Protein AF-A0AAN6IRK3-F1 (afdb_monomer_lite)

Foldseek 3Di:
DDDDPPDDPPPPPDQFQFQFAFEDDPQDRQRKTKGWGFDPDDPDRDPDHLFHHKHKYWDDKDFQVLDDPLFFDPGKTWIDIDRDPDPVNVVVVVVVVVVQPPVQGMKIKIKIPDRDPPPPPPPPVPPVPPPDPPSPDPPMWIWIWHWDPDVVIIIMITTTDPPPVSVVVVVVVVVPPDPDDDDDDDDDDDDDDDDDDPPDVPVVSSCVVVVVSVVSRVVVVVVVVVVVVVVVVVPVPDDDDDDDDDDDDDDDPPDDDDPVVVVVVPDDDDDDPDDDPDDPQPDFDPSQLVVLLVLLLVLLQVLCVVVVNHPPHPCNVVLSVQLSVVLCVVCVVPSRRDRDDSVVSNVSSNVSCCVSDDD

Secondary structure (DSSP, 8-state):
--------SS---S------EEEEETTEEEEEEEEEEESS--SS--SS-SSTT-EEEEEEEEEGGGS-GGGEEEEEEEEEEEE-S-HHHHHHHHHHHHHHSSSTTEEEEEEEE-----------TT-TTS-SSS----SS-EEEEEEES-SS-EEEEEEE---HHHHHHHHHHHHTTS------PPPP------------HHHHHHHHHHHHHHHHHHHHHHHHHHHHHHHHHHHSSS---------PPP--------THHHHTTSS--------------PPPPHHHHHHHHHHHHHHHHHHHHHTT--TTSTTHHHHHHHHHHHHHHHTTTTTTT-PPPHHHHHHHHHHHHHHH---

Radius of gyration: 30.56 Å; chains: 1; bounding box: 89×80×75 Å

Structure (mmCIF, N/CA/C/O backbone):
data_AF-A0AAN6IRK3-F1
#
_entry.id   AF-A0AAN6IRK3-F1
#
loop_
_atom_site.group_PDB
_atom_site.id
_atom_site.type_symbol
_atom_site.label_atom_id
_atom_site.label_alt_id
_atom_site.label_comp_id
_atom_site.label_asym_id
_atom_site.label_entity_id
_atom_site.label_seq_id
_atom_site.pdbx_PDB_ins_code
_atom_site.Cartn_x
_atom_site.Cartn_y
_atom_site.Cartn_z
_atom_site.occupancy
_atom_site.B_iso_or_equiv
_atom_site.auth_seq_id
_atom_site.auth_comp_id
_atom_site.auth_asym_id
_atom_site.auth_atom_id
_atom_site.pdbx_PDB_model_num
ATOM 1 N N . MET A 1 1 ? -6.228 36.806 24.274 1.00 30.19 1 MET A N 1
ATOM 2 C CA . MET A 1 1 ? -5.991 35.894 25.411 1.00 30.19 1 MET A CA 1
ATOM 3 C C . MET A 1 1 ? -6.604 34.547 25.068 1.00 30.19 1 MET A C 1
ATOM 5 O O . MET A 1 1 ? -7.786 34.346 25.288 1.00 30.19 1 MET A O 1
ATOM 9 N N . THR A 1 2 ? -5.819 33.664 24.461 1.00 25.03 2 THR A N 1
ATOM 10 C CA . THR A 1 2 ? -6.173 32.262 24.197 1.00 25.03 2 THR A CA 1
ATOM 11 C C . THR A 1 2 ? -4.881 31.487 24.362 1.00 25.03 2 THR A C 1
ATOM 13 O O . THR A 1 2 ? -3.912 31.726 23.643 1.00 25.03 2 THR A O 1
ATOM 16 N N . ALA A 1 3 ? -4.861 30.695 25.426 1.00 24.09 3 ALA A N 1
ATOM 17 C CA . ALA A 1 3 ? -3.690 30.069 25.995 1.00 24.09 3 ALA A CA 1
ATOM 18 C C . ALA A 1 3 ? -3.194 28.885 25.158 1.00 24.09 3 ALA A C 1
ATOM 20 O O . ALA A 1 3 ? -3.961 28.102 24.602 1.00 24.09 3 ALA A O 1
ATOM 21 N N . THR A 1 4 ? -1.871 28.820 25.123 1.00 25.97 4 THR A N 1
ATOM 22 C CA . THR A 1 4 ? -0.973 27.691 24.911 1.00 25.97 4 THR A CA 1
ATOM 23 C C . THR A 1 4 ? -1.524 26.338 25.374 1.00 25.97 4 THR A C 1
ATOM 25 O O . THR A 1 4 ? -1.864 26.151 26.537 1.00 25.97 4 THR A O 1
ATOM 28 N N . GLN A 1 5 ? -1.510 25.356 24.469 1.00 30.39 5 GLN A N 1
ATOM 29 C CA . GLN A 1 5 ? -1.629 23.932 24.787 1.00 30.39 5 GLN A CA 1
ATOM 30 C C . GLN A 1 5 ? -0.410 23.211 24.192 1.00 30.39 5 GLN A C 1
ATOM 32 O O . GLN A 1 5 ? -0.479 22.522 23.179 1.00 30.39 5 GLN A O 1
ATOM 37 N N . ALA A 1 6 ? 0.745 23.489 24.792 1.00 33.47 6 ALA A N 1
ATOM 38 C CA . ALA A 1 6 ? 2.024 22.831 24.536 1.00 33.47 6 ALA A CA 1
ATOM 39 C C . ALA A 1 6 ? 2.874 22.882 25.815 1.00 33.47 6 ALA A C 1
ATOM 41 O O . ALA A 1 6 ? 4.013 23.315 25.796 1.00 33.47 6 ALA A O 1
ATOM 42 N N . GLU A 1 7 ? 2.285 22.499 26.944 1.00 29.84 7 GLU A N 1
ATOM 43 C CA . GLU A 1 7 ? 2.983 22.316 28.218 1.00 29.84 7 GLU A CA 1
ATOM 44 C C . GLU A 1 7 ? 2.128 21.366 29.056 1.00 29.84 7 GLU A C 1
ATOM 46 O O . GLU A 1 7 ? 1.203 21.784 29.737 1.00 29.84 7 GLU A O 1
ATOM 51 N N . ASN A 1 8 ? 2.336 20.063 28.859 1.00 33.59 8 ASN A N 1
ATOM 52 C CA . ASN A 1 8 ? 2.083 19.003 29.843 1.00 33.59 8 ASN A CA 1
ATOM 53 C C . ASN A 1 8 ? 2.588 17.666 29.281 1.00 33.59 8 ASN A C 1
ATOM 55 O O . ASN A 1 8 ? 1.833 16.746 28.991 1.00 33.59 8 ASN A O 1
ATOM 59 N N . ALA A 1 9 ? 3.908 17.586 29.116 1.00 38.88 9 ALA A N 1
ATOM 60 C CA . ALA A 1 9 ? 4.654 16.326 29.071 1.00 38.88 9 ALA A CA 1
ATOM 61 C C . ALA A 1 9 ? 5.866 16.372 30.028 1.00 38.88 9 ALA A C 1
ATOM 63 O O . ALA A 1 9 ? 6.822 15.624 29.868 1.00 38.88 9 ALA A O 1
ATOM 64 N N . ALA A 1 10 ? 5.834 17.266 31.026 1.00 33.66 10 ALA A N 1
ATOM 65 C CA . ALA A 1 10 ? 6.915 17.475 31.994 1.00 33.66 10 ALA A CA 1
ATOM 66 C C . ALA A 1 10 ? 6.636 16.840 33.377 1.00 33.66 10 ALA A C 1
ATOM 68 O O . ALA A 1 10 ? 7.350 17.118 34.333 1.00 33.66 10 ALA A O 1
ATOM 69 N N . GLY A 1 11 ? 5.607 15.990 33.495 1.00 32.62 11 GLY A N 1
ATOM 70 C CA . GLY A 1 11 ? 5.148 15.430 34.777 1.00 32.62 11 GLY A CA 1
ATOM 71 C C . GLY A 1 11 ? 5.113 13.902 34.886 1.00 32.62 11 GLY A C 1
ATOM 72 O O . GLY A 1 11 ? 4.562 13.397 35.856 1.00 32.62 11 GLY A O 1
ATOM 73 N N . CYS A 1 12 ? 5.671 13.146 33.933 1.00 35.00 12 CYS A N 1
ATOM 74 C CA . CYS A 1 12 ? 5.786 11.684 34.046 1.00 35.00 12 CYS A CA 1
ATOM 75 C C . CYS A 1 12 ? 7.195 11.290 34.511 1.00 35.00 12 CYS A C 1
ATOM 77 O O . CYS A 1 12 ? 8.019 10.815 33.732 1.00 35.00 12 CYS A O 1
ATOM 79 N N . SER A 1 13 ? 7.484 11.490 35.798 1.00 42.03 13 SER A N 1
ATOM 80 C CA . SER A 1 13 ? 8.686 10.956 36.447 1.00 42.03 13 SER A CA 1
ATOM 81 C C . SER A 1 13 ? 8.467 9.496 36.865 1.00 42.03 13 SER A C 1
ATOM 83 O O . SER A 1 13 ? 8.251 9.206 38.038 1.00 42.03 13 SER A O 1
ATOM 85 N N . ALA A 1 14 ? 8.483 8.583 35.898 1.00 38.53 14 ALA A N 1
ATOM 86 C CA . ALA A 1 14 ? 8.723 7.154 36.108 1.00 38.53 14 ALA A CA 1
ATOM 87 C C . ALA A 1 14 ? 8.970 6.510 34.741 1.00 38.53 14 ALA A C 1
ATOM 89 O O . ALA A 1 14 ? 8.023 6.312 33.989 1.00 38.53 14 ALA A O 1
ATOM 90 N N . SER A 1 15 ? 10.246 6.283 34.407 1.00 42.28 15 SER A N 1
ATOM 91 C CA . SER A 1 15 ? 10.770 5.259 33.477 1.00 42.28 15 SER A CA 1
ATOM 92 C C . SER A 1 15 ? 9.752 4.618 32.518 1.00 42.28 15 SER A C 1
ATOM 94 O O . SER A 1 15 ? 9.505 3.415 32.560 1.00 42.28 15 SER A O 1
ATOM 96 N N . THR A 1 16 ? 9.138 5.433 31.662 1.00 47.00 16 THR A N 1
ATOM 97 C CA . THR A 1 16 ? 8.139 4.982 30.697 1.00 47.00 16 THR A CA 1
ATOM 98 C C . THR A 1 16 ? 8.875 4.826 29.385 1.00 47.00 16 THR A C 1
ATOM 100 O O . THR A 1 16 ? 9.289 5.812 28.774 1.00 47.00 16 THR A O 1
ATOM 103 N N . LEU A 1 17 ? 9.143 3.580 29.013 1.00 50.19 17 LEU A N 1
ATOM 104 C CA . LEU A 1 17 ? 9.992 3.271 27.878 1.00 50.19 17 LEU A CA 1
ATOM 105 C C . LEU A 1 17 ? 9.236 3.566 26.581 1.00 50.19 17 LEU A C 1
ATOM 107 O O . LEU A 1 17 ? 8.545 2.717 26.035 1.00 50.19 17 LEU A O 1
ATOM 111 N N . ALA A 1 18 ? 9.361 4.800 26.101 1.00 52.44 18 ALA A N 1
ATOM 112 C CA . ALA A 1 18 ? 8.859 5.201 24.804 1.00 52.44 18 ALA A CA 1
ATOM 113 C C . ALA A 1 18 ? 9.675 4.487 23.722 1.00 52.44 18 ALA A C 1
ATOM 115 O O . ALA A 1 18 ? 10.802 4.870 23.406 1.00 52.44 18 ALA A O 1
ATOM 116 N N . TRP A 1 19 ? 9.104 3.437 23.136 1.00 63.69 19 TRP A N 1
ATOM 117 C CA . TRP A 1 19 ? 9.510 3.051 21.791 1.00 63.69 19 TRP A CA 1
ATOM 118 C C . TRP A 1 19 ? 9.315 4.241 20.839 1.00 63.69 19 TRP A C 1
ATOM 120 O O . TRP A 1 19 ? 8.553 5.161 21.120 1.00 63.69 19 TRP A O 1
ATOM 130 N N . VAL A 1 20 ? 10.050 4.266 19.735 1.00 60.25 20 VAL A N 1
ATOM 131 C CA . VAL A 1 20 ? 9.869 5.260 18.680 1.00 60.25 20 VAL A CA 1
ATOM 132 C C . VAL A 1 20 ? 9.980 4.514 17.366 1.00 60.25 20 VAL A C 1
ATOM 134 O O . VAL A 1 20 ? 11.081 4.295 16.866 1.00 60.25 20 VAL A O 1
ATOM 137 N N . ALA A 1 21 ? 8.842 4.100 16.818 1.00 61.06 21 ALA A N 1
ATOM 138 C CA . ALA A 1 21 ? 8.777 3.693 15.419 1.00 61.06 21 ALA A CA 1
ATOM 139 C C . ALA A 1 21 ? 8.260 4.805 14.541 1.00 61.06 21 ALA A C 1
ATOM 141 O O . ALA A 1 21 ? 7.430 5.603 14.975 1.00 61.06 21 ALA A O 1
ATOM 142 N N . LYS A 1 22 ? 8.701 4.755 13.283 1.00 67.88 22 LYS A N 1
ATOM 143 C CA . LYS A 1 22 ? 8.046 5.450 12.183 1.00 67.88 22 LYS A CA 1
ATOM 144 C C . LYS A 1 22 ? 6.888 4.605 11.667 1.00 67.88 22 LYS A C 1
ATOM 146 O O . LYS A 1 22 ? 7.051 3.407 11.424 1.00 67.88 22 LYS A O 1
ATOM 151 N N . LEU A 1 23 ? 5.735 5.237 11.505 1.00 69.25 23 LEU A N 1
ATOM 152 C CA . LEU A 1 23 ? 4.570 4.639 10.867 1.00 69.25 23 LEU A CA 1
ATOM 153 C C . LEU A 1 23 ? 4.738 4.768 9.349 1.00 69.25 23 LEU A C 1
ATOM 155 O O . LEU A 1 23 ? 4.656 5.873 8.816 1.00 69.25 23 LEU A O 1
ATOM 159 N N . ASP A 1 24 ? 5.018 3.660 8.665 1.00 68.31 24 ASP A N 1
ATOM 160 C CA . ASP A 1 24 ? 5.200 3.675 7.213 1.00 68.31 24 ASP A CA 1
ATOM 161 C C . ASP A 1 24 ? 3.822 3.607 6.545 1.00 68.31 24 ASP A C 1
ATOM 163 O O . ASP A 1 24 ? 3.057 2.657 6.742 1.00 68.31 24 ASP A O 1
ATOM 167 N N . CYS A 1 25 ? 3.477 4.653 5.798 1.00 58.59 25 CYS A N 1
ATOM 168 C CA . CYS A 1 25 ? 2.330 4.646 4.905 1.00 58.59 25 CYS A CA 1
ATOM 169 C C . CYS A 1 25 ? 2.890 4.410 3.508 1.00 58.59 25 CYS A C 1
ATOM 171 O O . CYS A 1 25 ? 3.769 5.157 3.085 1.00 58.59 25 CYS A O 1
ATOM 173 N N . ALA A 1 26 ? 2.380 3.395 2.807 1.00 51.72 26 ALA A N 1
ATOM 174 C CA . ALA A 1 26 ? 2.925 2.879 1.548 1.00 51.72 26 ALA A CA 1
ATOM 175 C C . ALA A 1 26 ? 3.225 3.941 0.463 1.00 51.72 26 ALA A C 1
ATOM 177 O O . ALA A 1 26 ? 4.013 3.664 -0.437 1.00 51.72 26 ALA A O 1
ATOM 178 N N . ASP A 1 27 ? 2.663 5.152 0.577 1.00 49.41 27 ASP A N 1
ATOM 179 C CA . ASP A 1 27 ? 2.816 6.244 -0.388 1.00 49.41 27 ASP A CA 1
ATOM 180 C C . ASP A 1 27 ? 3.477 7.534 0.159 1.00 49.41 27 ASP A C 1
ATOM 182 O O . ASP A 1 27 ? 3.760 8.447 -0.619 1.00 49.41 27 ASP A O 1
ATOM 186 N N . ALA A 1 28 ? 3.764 7.647 1.465 1.00 53.91 28 ALA A N 1
ATOM 187 C CA . ALA A 1 28 ? 4.476 8.799 2.034 1.00 53.91 28 ALA A CA 1
ATOM 188 C C . ALA A 1 28 ? 5.111 8.472 3.394 1.00 53.91 28 ALA A C 1
ATOM 190 O O . ALA A 1 28 ? 4.446 7.959 4.293 1.00 53.91 28 ALA A O 1
ATOM 191 N N . ALA A 1 29 ? 6.378 8.858 3.582 1.00 52.91 29 ALA A N 1
ATOM 192 C CA . ALA A 1 29 ? 7.054 8.749 4.871 1.00 52.91 29 ALA A CA 1
ATOM 193 C C . ALA A 1 29 ? 6.370 9.668 5.899 1.00 52.91 29 ALA A C 1
ATOM 195 O O . ALA A 1 29 ? 6.628 10.872 5.961 1.00 52.91 29 ALA A O 1
ATOM 196 N N . VAL A 1 30 ? 5.466 9.105 6.698 1.00 57.81 30 VAL A N 1
ATOM 197 C CA . VAL A 1 30 ? 4.862 9.805 7.824 1.00 57.81 30 VAL A CA 1
ATOM 198 C C . VAL A 1 30 ? 5.838 9.720 8.992 1.00 57.81 30 VAL A C 1
ATOM 200 O O . VAL A 1 30 ? 6.024 8.670 9.604 1.00 57.81 30 VAL A O 1
ATOM 203 N N . ASP A 1 31 ? 6.450 10.851 9.343 1.00 57.84 31 ASP A N 1
ATOM 204 C CA . ASP A 1 31 ? 7.179 10.986 10.605 1.00 57.84 31 ASP A CA 1
ATOM 205 C C . ASP A 1 31 ? 6.158 11.086 11.751 1.00 57.84 31 ASP A C 1
ATOM 207 O O . ASP A 1 31 ? 5.818 12.166 12.244 1.00 57.84 31 ASP A O 1
ATOM 211 N N . ALA A 1 32 ? 5.586 9.942 12.113 1.00 58.44 32 ALA A N 1
ATOM 212 C CA . ALA A 1 32 ? 4.841 9.746 13.344 1.00 58.44 32 ALA A CA 1
ATOM 213 C C . ALA A 1 32 ? 5.656 8.815 14.229 1.00 58.44 32 ALA A C 1
ATOM 215 O O . ALA A 1 32 ? 6.063 7.748 13.780 1.00 58.44 32 ALA A O 1
ATOM 216 N N . THR A 1 33 ? 5.880 9.242 15.466 1.00 65.06 33 THR A N 1
ATOM 217 C CA . THR A 1 33 ? 6.605 8.478 16.474 1.00 65.06 33 THR A CA 1
ATOM 218 C C . THR A 1 33 ? 5.604 7.717 17.326 1.00 65.06 33 THR A C 1
ATOM 220 O O . THR A 1 33 ? 4.746 8.332 17.960 1.00 65.06 33 THR A O 1
ATOM 223 N N . VAL A 1 34 ? 5.712 6.392 17.353 1.00 66.12 34 VAL A N 1
ATOM 224 C CA . VAL A 1 34 ? 4.868 5.535 18.193 1.00 66.12 34 VAL A CA 1
ATOM 225 C C . VAL A 1 34 ? 5.590 5.200 19.490 1.00 66.12 34 VAL A C 1
ATOM 227 O O . VAL A 1 34 ? 6.559 4.450 19.445 1.00 66.12 34 VAL A O 1
ATOM 230 N N . ALA A 1 35 ? 5.087 5.709 20.616 1.00 69.38 35 ALA A N 1
ATOM 231 C CA . ALA A 1 35 ? 5.510 5.338 21.961 1.00 69.38 35 ALA A CA 1
ATOM 232 C C . ALA A 1 35 ? 4.586 4.278 22.554 1.00 69.38 35 ALA A C 1
ATOM 234 O O . ALA A 1 35 ? 3.364 4.411 22.524 1.00 69.38 35 ALA A O 1
ATOM 235 N N . LEU A 1 36 ? 5.188 3.221 23.092 1.00 71.94 36 LEU A N 1
ATOM 236 C CA . LEU A 1 36 ? 4.483 2.117 23.726 1.00 71.94 36 LEU A CA 1
ATOM 237 C C . LEU A 1 36 ? 4.615 2.224 25.240 1.00 71.94 36 LEU A C 1
ATOM 239 O O . LEU A 1 36 ? 5.686 2.530 25.753 1.00 71.94 36 LEU A O 1
ATOM 243 N N . THR A 1 37 ? 3.534 1.956 25.957 1.00 69.06 37 THR A N 1
ATOM 244 C CA . THR A 1 37 ? 3.547 1.809 27.414 1.00 69.06 37 THR A CA 1
ATOM 245 C C . THR A 1 37 ? 2.894 0.489 27.777 1.00 69.06 37 THR A C 1
ATOM 247 O O . THR A 1 37 ? 1.876 0.165 27.169 1.00 69.06 37 THR A O 1
ATOM 250 N N . PRO A 1 38 ? 3.394 -0.262 28.764 1.00 65.31 38 PRO A N 1
ATOM 251 C CA . PRO A 1 38 ? 2.690 -1.445 29.251 1.00 65.31 38 PRO A CA 1
ATOM 252 C C . PRO A 1 38 ? 1.252 -1.081 29.650 1.00 65.31 38 PRO A C 1
ATOM 254 O O . PRO A 1 38 ? 1.038 -0.059 30.309 1.00 65.31 38 PRO A O 1
ATOM 257 N N . SER A 1 39 ? 0.267 -1.863 29.209 1.00 58.28 39 SER A N 1
ATOM 258 C CA . SER A 1 39 ? -1.109 -1.727 29.692 1.00 58.28 39 SER A CA 1
ATOM 259 C C . SER A 1 39 ? -1.221 -2.427 31.050 1.00 58.28 39 SER A C 1
ATOM 261 O O . SER A 1 39 ? -1.101 -3.647 31.095 1.00 58.28 39 SER A O 1
ATOM 263 N N . ASP A 1 40 ? -1.456 -1.661 32.121 1.00 57.91 40 ASP A N 1
ATOM 264 C CA . ASP A 1 40 ? -1.614 -2.132 33.513 1.00 57.91 40 ASP A CA 1
ATOM 265 C C . ASP A 1 40 ? -0.333 -2.688 34.175 1.00 57.91 40 ASP A C 1
ATOM 267 O O . ASP A 1 40 ? 0.641 -2.971 33.478 1.00 57.91 40 ASP A O 1
ATOM 271 N N . PRO A 1 41 ? -0.222 -2.636 35.527 1.00 48.53 41 PRO A N 1
ATOM 272 C CA . PRO A 1 41 ? 1.041 -2.346 36.199 1.00 48.53 41 PRO A CA 1
ATOM 273 C C . PRO A 1 41 ? 2.120 -3.344 35.777 1.00 48.53 41 PRO A C 1
ATOM 275 O O . PRO A 1 41 ? 1.950 -4.546 35.989 1.00 48.53 41 PRO A O 1
ATOM 278 N N . PRO A 1 42 ? 3.225 -2.869 35.176 1.00 48.28 42 PRO A N 1
ATOM 279 C CA . PRO A 1 42 ? 4.241 -3.767 34.671 1.00 48.28 42 PRO A CA 1
ATOM 280 C C . PRO A 1 42 ? 4.873 -4.485 35.860 1.00 48.28 42 PRO A C 1
ATOM 282 O O . PRO A 1 42 ? 5.567 -3.868 36.666 1.00 48.28 42 PRO A O 1
ATOM 285 N N . THR A 1 43 ? 4.674 -5.799 35.960 1.00 48.19 43 THR A N 1
ATOM 286 C CA . THR A 1 43 ? 5.465 -6.650 36.865 1.00 48.19 43 THR A CA 1
ATOM 287 C C . THR A 1 43 ? 6.951 -6.619 36.509 1.00 48.19 43 THR A C 1
ATOM 289 O O . THR A 1 43 ? 7.790 -6.942 37.345 1.00 48.19 43 THR A O 1
ATOM 292 N N . THR A 1 44 ? 7.289 -6.164 35.300 1.00 52.50 44 THR A N 1
ATOM 293 C CA . THR A 1 44 ? 8.662 -6.083 34.816 1.00 52.50 44 THR A CA 1
ATOM 294 C C . THR A 1 44 ? 8.813 -4.833 33.955 1.00 52.50 44 THR A C 1
ATOM 296 O O . THR A 1 44 ? 8.223 -4.723 32.880 1.00 52.50 44 THR A O 1
ATOM 299 N N . ALA A 1 45 ? 9.574 -3.851 34.441 1.00 53.38 45 ALA A N 1
ATOM 300 C CA . ALA A 1 45 ? 9.954 -2.708 33.624 1.00 53.38 45 ALA A CA 1
ATOM 301 C C . ALA A 1 45 ? 10.839 -3.214 32.480 1.00 53.38 45 ALA A C 1
ATOM 303 O O . ALA A 1 45 ? 11.882 -3.822 32.723 1.00 53.38 45 ALA A O 1
ATOM 304 N N . LEU A 1 46 ? 10.432 -2.968 31.235 1.00 54.78 46 LEU A N 1
ATOM 305 C CA . LEU A 1 46 ? 11.332 -3.162 30.105 1.00 54.78 46 LEU A CA 1
ATOM 306 C C . LEU A 1 46 ? 12.534 -2.238 30.311 1.00 54.78 46 LEU A C 1
ATOM 308 O O . LEU A 1 46 ? 12.366 -1.071 30.656 1.00 54.78 46 LEU A O 1
ATOM 312 N N . THR A 1 47 ? 13.741 -2.764 30.138 1.00 53.53 47 THR A N 1
ATOM 313 C CA . THR A 1 47 ? 14.991 -1.995 30.253 1.00 53.53 47 THR A CA 1
ATOM 314 C C . THR A 1 47 ? 15.494 -1.517 28.892 1.00 53.53 47 THR A C 1
ATOM 316 O O . THR A 1 47 ? 16.356 -0.642 28.827 1.00 53.53 47 THR A O 1
ATOM 319 N N . GLN A 1 48 ? 14.943 -2.057 27.801 1.00 59.09 48 GLN A N 1
ATOM 320 C CA . GLN A 1 48 ? 15.326 -1.750 26.426 1.00 59.09 48 GLN A CA 1
ATOM 321 C C . GLN A 1 48 ? 14.092 -1.639 25.513 1.00 59.09 48 GLN A C 1
ATOM 323 O O . GLN A 1 48 ? 13.057 -2.250 25.797 1.00 59.09 48 GLN A O 1
ATOM 328 N N . PRO A 1 49 ? 14.168 -0.856 24.419 1.00 61.06 49 PRO A N 1
ATOM 329 C CA . PRO A 1 49 ? 13.117 -0.835 23.407 1.00 61.06 49 PRO A CA 1
ATOM 330 C C . PRO A 1 49 ? 12.982 -2.218 22.759 1.00 61.06 49 PRO A C 1
ATOM 332 O O . PRO A 1 49 ? 13.984 -2.795 22.351 1.00 61.06 49 PRO A O 1
ATOM 335 N N . LEU A 1 50 ? 11.749 -2.718 22.606 1.00 66.19 50 LEU A N 1
ATOM 336 C CA . LEU A 1 50 ? 11.483 -4.027 21.985 1.00 66.19 50 LEU A CA 1
ATOM 337 C C . LEU A 1 50 ? 12.015 -4.134 20.548 1.00 66.19 50 LEU A C 1
ATOM 339 O O . LEU A 1 50 ? 12.486 -5.190 20.142 1.00 66.19 50 LEU A O 1
ATOM 343 N N . TRP A 1 51 ? 11.948 -3.039 19.785 1.00 73.88 51 TRP A N 1
ATOM 344 C CA . TRP A 1 51 ? 12.300 -3.021 18.360 1.00 73.88 51 TRP A CA 1
ATOM 345 C C . TRP A 1 51 ? 13.084 -1.755 17.982 1.00 73.88 51 TRP A C 1
ATOM 347 O O . TRP A 1 51 ? 12.536 -0.854 17.339 1.00 73.88 51 TRP A O 1
ATOM 357 N N . PRO A 1 52 ? 14.353 -1.607 18.396 1.00 73.12 52 PRO A N 1
ATOM 358 C CA . PRO A 1 52 ? 15.127 -0.400 18.118 1.00 73.12 52 PRO A CA 1
ATOM 359 C C . PRO A 1 52 ? 15.237 -0.144 16.606 1.00 73.12 52 PRO A C 1
ATOM 361 O O . PRO A 1 52 ? 15.739 -0.975 15.855 1.00 73.12 52 PRO A O 1
ATOM 364 N N . GLY A 1 53 ? 14.751 1.018 16.152 1.00 78.81 53 GLY A N 1
ATOM 365 C CA . GLY A 1 53 ? 14.768 1.402 14.734 1.00 78.81 53 GLY A CA 1
ATOM 366 C C . GLY A 1 53 ? 13.714 0.719 13.853 1.00 78.81 53 GLY A C 1
ATOM 367 O O . GLY A 1 53 ? 13.750 0.900 12.635 1.00 78.81 53 GLY A O 1
ATOM 368 N N . GLY A 1 54 ? 12.782 -0.032 14.447 1.00 81.75 54 GLY A N 1
ATOM 369 C CA . GLY A 1 54 ? 11.682 -0.664 13.726 1.00 81.75 54 GLY A CA 1
ATOM 370 C C . GLY A 1 54 ? 10.739 0.348 13.064 1.00 81.75 54 GLY A C 1
ATOM 371 O O . GLY A 1 54 ? 10.562 1.479 13.525 1.00 81.75 54 GLY A O 1
ATOM 372 N N . ARG A 1 55 ? 10.114 -0.078 11.970 1.00 85.12 55 ARG A N 1
ATOM 373 C CA . ARG A 1 55 ? 9.016 0.614 11.291 1.00 85.12 55 ARG A CA 1
ATOM 374 C C . ARG A 1 55 ? 7.760 -0.216 11.407 1.00 85.12 55 ARG A C 1
ATOM 376 O O . ARG A 1 55 ? 7.827 -1.439 11.414 1.00 85.12 55 ARG A O 1
ATOM 383 N N . LEU A 1 56 ? 6.623 0.451 11.490 1.00 87.56 56 LEU A N 1
ATOM 384 C CA . LEU A 1 56 ? 5.334 -0.211 11.590 1.00 87.56 56 LEU A CA 1
ATOM 385 C C . LEU A 1 56 ? 4.601 0.011 10.269 1.00 87.56 56 LEU A C 1
ATOM 387 O O . LEU A 1 56 ? 4.188 1.132 9.970 1.00 87.56 56 LEU A O 1
ATOM 391 N N . ARG A 1 57 ? 4.509 -1.041 9.455 1.00 87.69 57 ARG A N 1
ATOM 392 C CA . ARG A 1 57 ? 3.861 -1.013 8.144 1.00 87.69 57 ARG A CA 1
ATOM 393 C C . ARG A 1 57 ? 2.442 -1.534 8.278 1.00 87.69 57 ARG A C 1
ATOM 395 O O . ARG A 1 57 ? 2.230 -2.685 8.655 1.00 87.69 57 ARG A O 1
ATOM 402 N N . LEU A 1 58 ? 1.464 -0.684 7.985 1.00 90.25 58 LEU A N 1
ATOM 403 C CA . LEU A 1 58 ? 0.059 -1.084 8.007 1.00 90.25 58 LEU A CA 1
ATOM 404 C C . LEU A 1 58 ? -0.235 -1.997 6.815 1.00 90.25 58 LEU A C 1
ATOM 406 O O . LEU A 1 58 ? 0.106 -1.659 5.684 1.00 90.25 58 LEU A O 1
ATOM 410 N N . LEU A 1 59 ? -0.876 -3.133 7.079 1.00 90.25 59 LEU A N 1
ATOM 411 C CA . LEU A 1 59 ? -1.212 -4.121 6.058 1.00 90.25 59 LEU A CA 1
ATOM 412 C C . LEU A 1 59 ? -2.671 -3.994 5.637 1.00 90.25 59 LEU A C 1
ATOM 414 O O . LEU A 1 59 ? -2.978 -3.728 4.479 1.00 90.25 59 LEU A O 1
ATOM 418 N N . THR A 1 60 ? -3.588 -4.196 6.584 1.00 92.12 60 THR A N 1
ATOM 419 C CA . THR A 1 60 ? -5.017 -4.264 6.279 1.00 92.12 60 THR A CA 1
ATOM 420 C C . THR A 1 60 ? -5.886 -3.933 7.488 1.00 92.12 60 THR A C 1
ATOM 422 O O . THR A 1 60 ? -5.444 -3.963 8.638 1.00 92.12 60 THR A O 1
ATOM 425 N N . LYS A 1 61 ? -7.151 -3.621 7.211 1.00 92.06 61 LYS A N 1
ATOM 426 C CA . LYS A 1 61 ? -8.202 -3.405 8.201 1.00 92.06 61 LYS A CA 1
ATOM 427 C C . LYS A 1 61 ? -8.991 -4.700 8.365 1.00 92.06 61 LYS A C 1
ATOM 429 O O . LYS A 1 61 ? -9.511 -5.228 7.388 1.00 92.06 61 LYS A O 1
ATOM 434 N N . VAL A 1 62 ? -9.112 -5.177 9.597 1.00 93.38 62 VAL A N 1
ATOM 435 C CA . VAL A 1 62 ? -9.865 -6.389 9.940 1.00 93.38 62 VAL A CA 1
ATOM 436 C C . VAL A 1 62 ? -10.880 -6.090 11.027 1.00 93.38 62 VAL A C 1
ATOM 438 O O . VAL A 1 62 ? -10.843 -5.040 11.677 1.00 93.38 62 VAL A O 1
ATOM 441 N N . ARG A 1 63 ? -11.801 -7.025 11.241 1.00 91.81 63 ARG A N 1
ATOM 442 C CA . ARG A 1 63 ? -12.639 -6.980 12.428 1.00 91.81 63 ARG A CA 1
ATOM 443 C C . ARG A 1 63 ? -11.921 -7.666 13.589 1.00 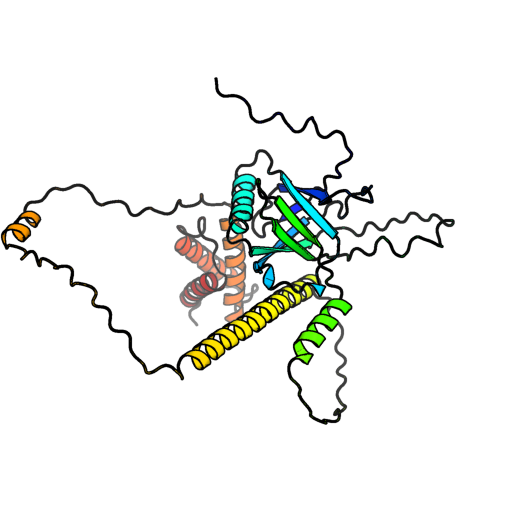91.81 63 ARG A C 1
ATOM 445 O O . ARG A 1 63 ? -11.384 -8.755 13.416 1.00 91.81 63 ARG A O 1
ATOM 452 N N . LEU A 1 64 ? -11.909 -7.047 14.764 1.00 92.62 64 LEU A N 1
ATOM 453 C CA . LEU A 1 64 ? -11.200 -7.569 15.934 1.00 92.62 64 LEU A CA 1
ATOM 454 C C . LEU A 1 64 ? -11.740 -8.944 16.356 1.00 92.62 64 LEU A C 1
ATOM 456 O O . LEU A 1 64 ? -10.957 -9.802 16.737 1.00 92.62 64 LEU A O 1
ATOM 460 N N . ASP A 1 65 ? -13.052 -9.170 16.220 1.00 91.69 65 ASP A N 1
ATOM 461 C CA . ASP A 1 65 ? -13.693 -10.452 16.539 1.00 91.69 65 ASP A CA 1
ATOM 462 C C . ASP A 1 65 ? -13.297 -11.593 15.594 1.00 91.69 65 ASP A C 1
ATOM 464 O O . ASP A 1 65 ? -13.469 -12.746 15.957 1.00 91.69 65 ASP A O 1
ATOM 468 N N . THR A 1 66 ? -12.729 -11.277 14.427 1.00 90.25 66 THR A N 1
ATOM 469 C CA . THR A 1 66 ? -12.283 -12.275 13.439 1.00 90.25 66 THR A CA 1
ATOM 470 C C . THR A 1 66 ? -10.815 -12.666 13.591 1.00 90.25 66 THR A C 1
ATOM 472 O O . THR A 1 66 ? -10.328 -13.518 12.852 1.00 90.25 66 THR A O 1
ATOM 475 N N . VAL A 1 67 ? -10.078 -12.029 14.510 1.00 91.25 67 VAL A N 1
ATOM 476 C CA . VAL A 1 67 ? -8.682 -12.388 14.783 1.00 91.25 67 VAL A CA 1
ATOM 477 C C . VAL A 1 67 ? -8.674 -13.534 15.799 1.00 91.25 67 VAL A C 1
ATOM 479 O O . VAL A 1 67 ? -9.136 -13.339 16.925 1.00 91.25 67 VAL A O 1
ATOM 482 N N . PRO A 1 68 ? -8.139 -14.718 15.455 1.00 89.62 68 PRO A N 1
ATOM 483 C CA . PRO A 1 68 ? -8.146 -15.860 16.360 1.00 89.62 68 PRO A CA 1
ATOM 484 C C . PRO A 1 68 ? -7.399 -15.572 17.660 1.00 89.62 68 PRO A C 1
ATOM 486 O O . PRO A 1 68 ? -6.235 -15.169 17.641 1.00 89.62 68 PRO A O 1
ATOM 489 N N . LEU A 1 69 ? -8.038 -15.863 18.796 1.00 88.69 69 LEU A N 1
ATOM 490 C CA . LEU A 1 69 ? -7.458 -15.645 20.127 1.00 88.69 69 LEU A CA 1
ATOM 491 C C . LEU A 1 69 ? -6.130 -16.391 20.335 1.00 88.69 69 LEU A C 1
ATOM 493 O O . LEU A 1 69 ? -5.280 -15.918 21.079 1.00 88.69 69 LEU A O 1
ATOM 497 N N . VAL A 1 70 ? -5.924 -17.518 19.642 1.00 86.88 70 VAL A N 1
ATOM 498 C CA . VAL A 1 70 ? -4.680 -18.308 19.701 1.00 86.88 70 VAL A CA 1
ATOM 499 C C . VAL A 1 70 ? -3.454 -17.552 19.180 1.00 86.88 70 VAL A C 1
ATOM 501 O O . VAL A 1 70 ? -2.335 -17.900 19.549 1.00 86.88 70 VAL A O 1
ATOM 504 N N . LEU A 1 71 ? -3.659 -16.529 18.343 1.00 88.56 71 LEU A N 1
ATOM 505 C CA . LEU A 1 71 ? -2.582 -15.691 17.820 1.00 88.56 71 LEU A CA 1
ATOM 506 C C . LEU A 1 71 ? -2.197 -14.571 18.788 1.00 88.56 71 LEU A C 1
ATOM 508 O O . LEU A 1 71 ? -1.131 -13.989 18.628 1.00 88.56 71 LEU A O 1
ATOM 512 N N . PHE A 1 72 ? -3.034 -14.231 19.771 1.00 88.69 72 PHE A N 1
ATOM 513 C CA . PHE A 1 72 ? -2.712 -13.163 20.712 1.00 88.69 72 PHE A CA 1
ATOM 514 C C . PHE A 1 72 ? -1.677 -13.648 21.723 1.00 88.69 72 PHE A C 1
ATOM 516 O O . PHE A 1 72 ? -1.898 -14.609 22.461 1.00 88.69 72 PHE A O 1
ATOM 523 N N . THR A 1 73 ? -0.545 -12.950 21.786 1.00 86.44 73 THR A N 1
ATOM 524 C CA . THR A 1 73 ? 0.381 -13.105 22.911 1.00 86.44 73 THR A CA 1
ATOM 525 C C . THR A 1 73 ? -0.208 -12.455 24.164 1.00 86.44 73 THR A C 1
ATOM 527 O O . THR A 1 73 ? -1.102 -11.618 24.082 1.00 86.44 73 THR A O 1
ATOM 530 N N . HIS A 1 74 ? 0.335 -12.767 25.341 1.00 81.00 74 HIS A N 1
ATOM 531 C CA . HIS A 1 74 ? -0.013 -12.061 26.584 1.00 81.00 74 HIS A CA 1
ATOM 532 C C . HIS A 1 74 ? 0.547 -10.628 26.653 1.00 81.00 74 HIS A C 1
ATOM 534 O O . HIS A 1 74 ? 0.463 -9.980 27.695 1.00 81.00 74 HIS A O 1
ATOM 540 N N . VAL A 1 75 ? 1.166 -10.143 25.573 1.00 78.31 75 VAL A N 1
ATOM 541 C CA . VAL A 1 75 ? 1.910 -8.890 25.548 1.00 78.31 75 VAL A CA 1
ATOM 542 C C . VAL A 1 75 ? 1.115 -7.835 24.780 1.00 78.31 75 VAL A C 1
ATOM 544 O O . VAL A 1 75 ? 1.079 -7.821 23.545 1.00 78.31 75 VAL A O 1
ATOM 547 N N . ALA A 1 76 ? 0.517 -6.918 25.538 1.00 85.12 76 ALA A N 1
ATOM 548 C CA . ALA A 1 76 ? -0.189 -5.751 25.032 1.00 85.12 76 ALA A CA 1
ATOM 549 C C . ALA A 1 76 ? 0.503 -4.454 25.458 1.00 85.12 76 ALA A C 1
ATOM 551 O O . ALA A 1 76 ? 1.055 -4.332 26.555 1.00 85.12 76 ALA A O 1
ATOM 552 N N . PHE A 1 77 ? 0.426 -3.456 24.585 1.00 84.75 77 PHE A N 1
ATOM 553 C CA . PHE A 1 77 ? 0.966 -2.131 24.824 1.00 84.75 77 PHE A CA 1
ATOM 554 C C . PHE A 1 77 ? -0.095 -1.070 24.563 1.00 84.75 77 PHE A C 1
ATOM 556 O O . PHE A 1 77 ? -0.718 -1.045 23.504 1.00 84.75 77 PHE A O 1
ATOM 563 N N . GLY A 1 78 ? -0.246 -0.130 25.490 1.00 86.00 78 GLY A N 1
ATOM 564 C CA . GLY A 1 78 ? -0.853 1.160 25.197 1.00 86.00 78 GLY A CA 1
ATOM 565 C C . GLY A 1 78 ? -0.000 1.907 24.175 1.00 86.00 78 GLY A C 1
ATOM 566 O O . GLY A 1 78 ? 1.217 2.003 24.324 1.00 86.00 78 GLY A O 1
ATOM 567 N N . MET A 1 79 ? -0.631 2.417 23.125 1.00 84.94 79 MET A N 1
ATOM 568 C CA . MET A 1 79 ? 0.033 3.076 22.012 1.00 84.94 79 MET A CA 1
ATOM 569 C C . MET A 1 79 ? -0.264 4.577 22.021 1.00 84.94 79 MET A C 1
ATOM 571 O O . MET A 1 79 ? -1.413 5.006 21.924 1.00 84.94 79 MET A O 1
ATOM 575 N N . TYR A 1 80 ? 0.790 5.385 22.073 1.00 82.88 80 TYR A N 1
ATOM 576 C CA . TYR A 1 80 ? 0.735 6.836 21.938 1.00 82.88 80 TYR A CA 1
ATOM 577 C C . TYR A 1 80 ? 1.405 7.242 20.639 1.00 82.88 80 TYR A C 1
ATOM 579 O O . TYR A 1 80 ? 2.569 6.928 20.402 1.00 82.88 80 TYR A O 1
ATOM 587 N N . ILE A 1 81 ? 0.681 7.969 19.795 1.00 81.06 81 ILE A N 1
ATOM 588 C CA . ILE A 1 81 ? 1.222 8.448 18.527 1.00 81.06 81 ILE A CA 1
ATOM 589 C C . ILE A 1 81 ? 1.537 9.933 18.665 1.00 81.06 81 ILE A C 1
ATOM 591 O O . ILE A 1 81 ? 0.639 10.768 18.754 1.00 81.06 81 ILE A O 1
ATOM 595 N N . ASN A 1 82 ? 2.824 10.268 18.657 1.00 79.50 82 ASN A N 1
ATOM 596 C CA . ASN A 1 82 ? 3.275 11.643 18.551 1.00 79.50 82 ASN A CA 1
ATOM 597 C C . ASN A 1 82 ? 3.428 12.001 17.072 1.00 79.50 82 ASN A C 1
ATOM 599 O O . ASN A 1 82 ? 4.412 11.666 16.409 1.00 79.50 82 ASN A O 1
ATOM 603 N N . THR A 1 83 ? 2.426 12.694 16.550 1.00 72.06 83 THR A N 1
ATOM 604 C CA . THR A 1 83 ? 2.553 13.435 15.303 1.00 72.06 83 THR A CA 1
ATOM 605 C C . THR A 1 83 ? 3.272 14.731 15.634 1.00 72.06 83 THR A C 1
ATOM 607 O O . THR A 1 83 ? 2.707 15.552 16.359 1.00 72.06 83 THR A O 1
ATOM 610 N N . GLY A 1 84 ? 4.488 14.936 15.130 1.00 74.94 84 GLY A N 1
ATOM 611 C CA . GLY A 1 84 ? 5.196 16.205 15.314 1.00 74.94 84 GLY A CA 1
ATOM 612 C C . GLY A 1 84 ? 4.408 17.422 14.788 1.00 74.94 84 GLY A C 1
ATOM 613 O O . GLY A 1 84 ? 3.209 17.379 14.506 1.00 74.94 84 GLY A O 1
ATOM 614 N N . SER A 1 85 ? 5.073 18.556 14.575 1.00 70.94 85 SER A N 1
ATOM 615 C CA . SER A 1 85 ? 4.403 19.764 14.057 1.00 70.94 85 SER A CA 1
ATOM 616 C C . SER A 1 85 ? 3.859 19.631 12.620 1.00 70.94 85 SER A C 1
ATOM 618 O O . SER A 1 85 ? 3.149 20.524 12.159 1.00 70.94 85 SER A O 1
ATOM 620 N N . CYS A 1 86 ? 4.121 18.520 11.921 1.00 78.06 86 CYS A N 1
ATOM 621 C CA . CYS A 1 86 ? 3.647 18.278 10.561 1.00 78.06 86 CYS A CA 1
ATOM 622 C C . CYS A 1 86 ? 2.126 18.037 10.500 1.00 78.06 86 CYS A C 1
ATOM 624 O O . CYS A 1 86 ? 1.598 17.051 11.021 1.00 78.06 86 CYS A O 1
ATOM 626 N N . ASN A 1 87 ? 1.412 18.916 9.789 1.00 79.94 87 ASN A N 1
ATOM 627 C CA . ASN A 1 87 ? -0.037 18.808 9.588 1.00 79.94 87 ASN A CA 1
ATOM 628 C C . ASN A 1 87 ? -0.453 17.542 8.819 1.00 79.94 87 ASN A C 1
ATOM 630 O O . ASN A 1 87 ? -1.547 17.030 9.056 1.00 79.94 87 ASN A O 1
ATOM 634 N N . HIS A 1 88 ? 0.402 17.021 7.932 1.00 74.31 88 HIS A N 1
ATOM 635 C CA . HIS A 1 88 ? 0.121 15.789 7.188 1.00 74.31 88 HIS A CA 1
ATOM 636 C C . HIS A 1 88 ? 0.085 14.577 8.122 1.00 74.31 88 HIS A C 1
ATOM 638 O O . HIS A 1 88 ? -0.910 13.855 8.132 1.00 74.31 88 HIS A O 1
ATOM 644 N N . SER A 1 89 ? 1.093 14.421 8.990 1.00 74.56 89 SER A N 1
ATOM 645 C CA . SER A 1 89 ? 1.121 13.350 9.994 1.00 74.56 89 SER A CA 1
ATOM 646 C C . SER A 1 89 ? -0.088 13.420 10.927 1.00 74.56 89 SER A C 1
ATOM 648 O O . SER A 1 89 ? -0.716 12.400 11.193 1.00 74.56 89 SER A O 1
ATOM 650 N N . LYS A 1 90 ? -0.472 14.629 11.366 1.00 79.12 90 LYS A N 1
ATOM 651 C CA . LYS A 1 90 ? -1.679 14.855 12.182 1.00 79.12 90 LYS A CA 1
ATOM 652 C C . LYS A 1 90 ? -2.951 14.384 11.487 1.00 79.12 90 LYS A C 1
ATOM 654 O O . LYS A 1 90 ? -3.733 13.653 12.083 1.00 79.12 90 LYS A O 1
ATOM 659 N N . ARG A 1 91 ? -3.168 14.792 10.232 1.00 82.19 91 ARG A N 1
ATOM 660 C CA . ARG A 1 91 ? -4.349 14.378 9.457 1.00 82.19 91 ARG A CA 1
ATOM 661 C C . ARG A 1 91 ? -4.388 12.870 9.257 1.00 82.19 91 ARG A C 1
ATOM 663 O O . ARG A 1 91 ? -5.439 12.275 9.465 1.00 82.19 91 ARG A O 1
ATOM 670 N N . TYR A 1 92 ? -3.252 12.270 8.911 1.00 82.31 92 TYR A N 1
ATOM 671 C CA . TYR A 1 92 ? -3.142 10.831 8.707 1.00 82.31 92 TYR A CA 1
ATOM 672 C C . TYR A 1 92 ? -3.467 10.046 9.980 1.00 82.31 92 TYR A C 1
ATOM 674 O O . TYR A 1 92 ? -4.336 9.181 9.967 1.00 82.31 92 TYR A O 1
ATOM 682 N N . VAL A 1 93 ? -2.836 10.397 11.103 1.00 83.19 93 VAL A N 1
ATOM 683 C CA . VAL A 1 93 ? -3.075 9.726 12.388 1.00 83.19 93 VAL A CA 1
ATOM 684 C C . VAL A 1 93 ? -4.500 9.948 12.872 1.00 83.19 93 VAL A C 1
ATOM 686 O O . VAL A 1 93 ? -5.130 8.999 13.321 1.00 83.19 93 VAL A O 1
ATOM 689 N N . ASN A 1 94 ? -5.059 11.148 12.711 1.00 85.25 94 ASN A N 1
ATOM 690 C CA . ASN A 1 94 ? -6.471 11.379 13.013 1.00 85.25 94 ASN A CA 1
ATOM 691 C C . ASN A 1 94 ? -7.381 10.511 12.136 1.00 85.25 94 ASN A C 1
ATOM 693 O O . ASN A 1 94 ? -8.342 9.949 12.644 1.00 85.25 94 ASN A O 1
ATOM 697 N N . GLY A 1 95 ? -7.079 10.359 10.844 1.00 86.88 95 GLY A N 1
ATOM 698 C CA . GLY A 1 95 ? -7.800 9.451 9.950 1.00 86.88 95 GLY A CA 1
ATOM 699 C C . GLY A 1 95 ? -7.712 7.995 10.406 1.00 86.88 95 GLY A C 1
ATOM 700 O O . GLY A 1 95 ? -8.731 7.311 10.474 1.00 86.88 95 GLY A O 1
ATOM 701 N N . LEU A 1 96 ? -6.518 7.547 10.800 1.00 85.38 96 LEU A N 1
ATOM 702 C CA . LEU A 1 96 ? -6.276 6.209 11.334 1.00 85.38 96 LEU A CA 1
ATOM 703 C C . LEU A 1 96 ? -7.071 5.963 12.618 1.00 85.38 96 LEU A C 1
ATOM 705 O O . LEU A 1 96 ? -7.805 4.982 12.708 1.00 85.38 96 LEU A O 1
ATOM 709 N N . VAL A 1 97 ? -6.990 6.876 13.584 1.00 86.31 97 VAL A N 1
ATOM 710 C CA . VAL A 1 97 ? -7.718 6.787 14.855 1.00 86.31 97 VAL A CA 1
ATOM 711 C C . VAL A 1 97 ? -9.225 6.841 14.623 1.00 86.31 97 VAL A C 1
ATOM 713 O O . VAL A 1 97 ? -9.952 6.006 15.148 1.00 86.31 97 VAL A O 1
ATOM 716 N N . ASN A 1 98 ? -9.703 7.742 13.767 1.00 87.94 98 ASN A N 1
ATOM 717 C CA . ASN A 1 98 ? -11.118 7.812 13.401 1.00 87.94 98 ASN A CA 1
ATOM 718 C C . ASN A 1 98 ? -11.598 6.557 12.667 1.00 87.94 98 ASN A C 1
ATOM 720 O O . ASN A 1 98 ? -12.778 6.243 12.726 1.00 87.94 98 ASN A O 1
ATOM 724 N N . SER A 1 99 ? -10.709 5.831 11.983 1.00 86.31 99 SER A N 1
ATOM 725 C CA . SER A 1 99 ? -11.062 4.562 11.346 1.00 86.31 99 SER A CA 1
ATOM 726 C C . SER A 1 99 ? -11.245 3.412 12.345 1.00 86.31 99 SER A C 1
ATOM 728 O O . SER A 1 99 ? -11.907 2.432 11.989 1.00 86.31 99 SER A O 1
ATOM 730 N N . LEU A 1 100 ? -10.656 3.543 13.545 1.00 86.81 100 LEU A N 1
ATOM 731 C CA . LEU A 1 100 ? -10.725 2.608 14.676 1.00 86.81 100 LEU A CA 1
ATOM 732 C C . LEU A 1 100 ? -11.843 2.965 15.671 1.00 86.81 100 LEU A C 1
ATOM 734 O O . LEU A 1 100 ? -12.429 2.076 16.285 1.00 86.81 100 LEU A O 1
ATOM 738 N N . LEU A 1 101 ? -12.134 4.256 15.843 1.00 82.31 101 LEU A N 1
ATOM 739 C CA . LEU A 1 101 ? -13.237 4.767 16.661 1.00 82.31 101 LEU A CA 1
ATOM 740 C C . LEU A 1 101 ? -14.565 4.660 15.888 1.00 82.31 101 LEU A C 1
ATOM 742 O O . LEU A 1 101 ? -14.557 4.643 14.663 1.00 82.31 101 LEU A O 1
ATOM 746 N N . PRO A 1 102 ? -15.700 4.497 16.588 1.00 74.06 102 PRO A N 1
ATOM 747 C CA . PRO A 1 102 ? -16.702 3.460 16.344 1.00 74.06 102 PRO A CA 1
ATOM 748 C C . PRO A 1 102 ? -17.066 3.217 14.869 1.00 74.06 102 PRO A C 1
ATOM 750 O O . PRO A 1 102 ? -17.358 4.166 14.139 1.00 74.06 102 PRO A O 1
ATOM 753 N N . PRO A 1 103 ? -17.142 1.935 14.448 1.00 60.97 103 PRO A N 1
ATOM 754 C CA . PRO A 1 103 ? -17.503 0.780 15.286 1.00 60.97 103 PRO A CA 1
ATOM 755 C C . PRO A 1 103 ? -16.332 0.094 16.025 1.00 60.97 103 PRO A C 1
ATOM 757 O O . PRO A 1 103 ? -15.326 -0.265 15.415 1.00 60.97 103 PRO A O 1
ATOM 760 N N . MET A 1 104 ? -16.546 -0.155 17.331 1.00 69.38 104 MET A N 1
ATOM 761 C CA . MET A 1 104 ? -15.662 -0.748 18.372 1.00 69.38 104 MET A CA 1
ATOM 762 C C . MET A 1 104 ? -15.128 -2.172 18.086 1.00 69.38 104 MET A C 1
ATOM 764 O O . MET A 1 104 ? -14.623 -2.849 18.975 1.00 69.38 104 MET A O 1
ATOM 768 N N . HIS A 1 105 ? -15.253 -2.654 16.854 1.00 87.06 105 HIS A N 1
ATOM 769 C CA . HIS A 1 105 ? -14.818 -3.987 16.428 1.00 87.06 105 HIS A CA 1
ATOM 770 C C . HIS A 1 105 ? -13.815 -3.912 15.290 1.00 87.06 105 HIS A C 1
ATOM 772 O O . HIS A 1 105 ? -13.635 -4.879 14.563 1.00 87.06 105 HIS A O 1
ATOM 778 N N . THR A 1 106 ? -13.199 -2.756 15.093 1.00 91.75 106 THR A N 1
ATOM 779 C CA . THR A 1 106 ? -12.215 -2.567 14.044 1.00 91.75 106 THR A CA 1
ATOM 780 C C . THR A 1 106 ? -10.817 -2.715 14.617 1.00 91.75 106 THR A C 1
ATOM 782 O O . THR A 1 106 ? -10.498 -2.106 15.637 1.00 91.75 106 THR A O 1
ATOM 785 N N . ALA A 1 107 ? -9.969 -3.454 13.910 1.00 94.12 107 ALA A N 1
ATOM 786 C CA . ALA A 1 107 ? -8.543 -3.478 14.158 1.00 94.12 107 ALA A CA 1
ATOM 787 C C . ALA A 1 107 ? -7.749 -3.261 12.863 1.00 94.12 107 ALA A C 1
ATOM 789 O O . ALA A 1 107 ? -8.232 -3.502 11.754 1.00 94.12 107 ALA A O 1
ATOM 790 N N . LEU A 1 108 ? -6.519 -2.789 13.005 1.00 93.75 108 LEU A N 1
ATOM 791 C CA . LEU A 1 108 ? -5.544 -2.672 11.932 1.00 93.75 108 LEU A CA 1
ATOM 792 C C . LEU A 1 108 ? -4.465 -3.719 12.158 1.00 93.75 108 LEU A C 1
ATOM 794 O O . LEU A 1 108 ? -3.850 -3.761 13.221 1.00 93.75 108 LEU A O 1
ATOM 798 N N . VAL A 1 109 ? -4.234 -4.552 11.153 1.00 93.56 109 VAL A N 1
ATOM 799 C CA . VAL A 1 109 ? -3.110 -5.483 11.135 1.00 93.56 109 VAL A CA 1
ATOM 800 C C . VAL A 1 109 ? -1.913 -4.748 10.562 1.00 93.56 109 VAL A C 1
ATOM 802 O O . VAL A 1 109 ? -2.012 -4.097 9.517 1.00 93.56 109 VAL A O 1
ATOM 805 N N . ALA A 1 110 ? -0.781 -4.860 11.237 1.00 93.00 110 ALA A N 1
ATOM 806 C CA . ALA A 1 110 ? 0.465 -4.267 10.804 1.00 93.00 110 ALA A CA 1
ATOM 807 C C . ALA A 1 110 ? 1.632 -5.234 10.992 1.00 93.00 110 ALA A C 1
ATOM 809 O O . ALA A 1 110 ? 1.559 -6.192 11.762 1.00 93.00 110 ALA A O 1
ATOM 810 N N . ARG A 1 111 ? 2.721 -4.959 10.285 1.00 90.75 111 ARG A N 1
ATOM 811 C CA . ARG A 1 111 ? 3.983 -5.682 10.389 1.00 90.75 111 ARG A CA 1
ATOM 812 C C . ARG A 1 111 ? 5.058 -4.760 10.928 1.00 90.75 111 ARG A C 1
ATOM 814 O O . ARG A 1 111 ? 5.134 -3.592 10.543 1.00 90.75 111 ARG A O 1
ATOM 821 N N . ILE A 1 112 ? 5.903 -5.298 11.794 1.00 88.88 112 ILE A N 1
ATOM 822 C CA . ILE A 1 112 ? 7.119 -4.618 12.219 1.00 88.88 112 ILE A CA 1
ATOM 823 C C . ILE A 1 112 ? 8.237 -4.958 11.224 1.00 88.88 112 ILE A C 1
ATOM 825 O O . ILE A 1 112 ? 8.574 -6.123 11.022 1.00 88.88 112 ILE A O 1
ATOM 829 N N . GLU A 1 113 ? 8.799 -3.932 10.593 1.00 87.94 113 GLU A N 1
ATOM 830 C CA . GLU A 1 113 ? 9.865 -4.017 9.593 1.00 87.94 113 GLU A CA 1
ATOM 831 C C . GLU A 1 113 ? 11.132 -3.290 10.061 1.00 87.94 113 GLU A C 1
ATOM 833 O O . GLU A 1 113 ? 11.107 -2.472 10.979 1.00 87.94 113 GLU A O 1
ATOM 838 N N . GLY A 1 114 ? 12.267 -3.560 9.411 1.00 82.50 114 GLY A N 1
ATOM 839 C CA . GLY A 1 114 ? 13.509 -2.805 9.625 1.00 82.50 114 GLY A CA 1
ATOM 840 C C . GLY A 1 114 ? 14.183 -3.026 10.982 1.00 82.50 114 GLY A C 1
ATOM 841 O O . GLY A 1 114 ? 15.180 -2.366 11.277 1.00 82.50 114 GLY A O 1
ATOM 842 N N . VAL A 1 115 ? 13.680 -3.962 11.788 1.00 79.56 115 VAL A N 1
ATOM 843 C CA . VAL A 1 115 ? 14.343 -4.393 13.017 1.00 79.56 115 VAL A CA 1
ATOM 844 C C . VAL A 1 115 ? 15.569 -5.182 12.605 1.00 79.56 115 VAL A C 1
ATOM 846 O O . VAL A 1 115 ? 15.475 -6.309 12.123 1.00 79.56 115 VAL A O 1
ATOM 849 N N . LYS A 1 116 ? 16.743 -4.570 12.756 1.00 73.88 116 LYS A N 1
ATOM 850 C CA . LYS A 1 116 ? 17.975 -5.346 12.699 1.00 73.88 116 LYS A CA 1
ATOM 851 C C . LYS A 1 116 ? 17.949 -6.267 13.913 1.00 73.88 116 LYS A C 1
ATOM 853 O O . LYS A 1 116 ? 17.755 -5.739 15.010 1.00 73.88 116 LYS A O 1
ATOM 858 N N . PRO A 1 117 ? 18.128 -7.589 13.751 1.00 64.50 117 PRO A N 1
ATOM 859 C CA . PRO A 1 117 ? 18.297 -8.456 14.900 1.00 64.50 117 PRO A CA 1
ATOM 860 C C . PRO A 1 117 ? 19.448 -7.870 15.705 1.00 64.50 117 PRO A C 1
ATOM 862 O O . PRO A 1 117 ? 20.572 -7.753 15.204 1.00 64.50 117 PRO A O 1
ATOM 865 N N . THR A 1 118 ? 19.149 -7.410 16.917 1.00 60.69 118 THR A N 1
ATOM 866 C CA . THR A 1 118 ? 20.182 -7.001 17.856 1.00 60.69 118 THR A CA 1
ATOM 867 C C . THR A 1 118 ? 20.852 -8.296 18.275 1.00 60.69 118 THR A C 1
ATOM 869 O O . THR A 1 118 ? 20.488 -8.908 19.274 1.00 60.69 118 THR A O 1
ATOM 872 N N . ILE A 1 119 ? 21.784 -8.776 17.450 1.00 58.19 119 ILE A N 1
ATOM 873 C CA . ILE A 1 119 ? 22.701 -9.832 17.838 1.00 58.19 119 ILE A CA 1
ATOM 874 C C . ILE A 1 119 ? 23.523 -9.178 18.935 1.00 58.19 119 ILE A C 1
ATOM 876 O O . ILE A 1 119 ? 24.487 -8.459 18.667 1.00 58.19 119 ILE A O 1
ATOM 880 N N . HIS A 1 120 ? 23.082 -9.343 20.178 1.00 54.09 120 HIS A N 1
ATOM 881 C CA . HIS A 1 120 ? 23.916 -9.079 21.327 1.00 54.09 120 HIS A CA 1
ATOM 882 C C . HIS A 1 120 ? 25.044 -10.105 21.265 1.00 54.09 120 HIS A C 1
ATOM 884 O O . HIS A 1 120 ? 25.012 -11.135 21.923 1.00 54.09 120 HIS A O 1
ATOM 890 N N . ALA A 1 121 ? 26.055 -9.815 20.446 1.00 45.81 121 ALA A N 1
ATOM 891 C CA . ALA A 1 121 ? 27.365 -10.431 20.513 1.00 45.81 121 ALA A CA 1
ATOM 892 C C . ALA A 1 121 ? 28.067 -9.894 21.767 1.00 45.81 121 ALA A C 1
ATOM 894 O O . ALA A 1 121 ? 29.120 -9.266 21.704 1.00 45.81 121 ALA A O 1
ATOM 895 N N . VAL A 1 122 ? 27.438 -10.084 22.925 1.00 48.62 122 VAL A N 1
ATOM 896 C CA . VAL A 1 122 ? 28.145 -10.062 24.191 1.00 48.62 122 VAL A CA 1
ATOM 897 C C . VAL A 1 122 ? 28.672 -11.478 24.321 1.00 48.62 122 VAL A C 1
ATOM 899 O O . VAL A 1 122 ? 27.990 -12.380 24.790 1.00 48.62 122 VAL A O 1
ATOM 902 N N . HIS A 1 123 ? 29.872 -11.676 23.786 1.00 46.94 123 HIS A N 1
ATOM 903 C CA . HIS A 1 123 ? 30.665 -12.873 24.005 1.00 46.94 123 HIS A CA 1
ATOM 904 C C . HIS A 1 123 ? 31.137 -12.828 25.467 1.00 46.94 123 HIS A C 1
ATOM 906 O O . HIS A 1 123 ? 32.292 -12.520 25.740 1.00 46.94 123 HIS A O 1
ATOM 912 N N . ASP A 1 124 ? 30.215 -13.018 26.413 1.00 51.50 124 ASP A N 1
ATOM 913 C CA . ASP A 1 124 ? 30.554 -13.246 27.812 1.00 51.50 124 ASP A CA 1
ATOM 914 C C . ASP A 1 124 ? 30.650 -14.764 28.016 1.00 51.50 124 ASP A C 1
ATOM 916 O O . ASP A 1 124 ? 29.617 -15.432 28.088 1.00 51.50 124 ASP A O 1
ATOM 920 N N . PRO A 1 125 ? 31.868 -15.335 28.074 1.00 58.09 125 PRO A N 1
ATOM 921 C CA . PRO A 1 125 ? 32.064 -16.775 28.228 1.00 58.09 125 PRO A CA 1
ATOM 922 C C . PRO A 1 125 ? 31.604 -17.314 29.596 1.00 58.09 125 PRO A C 1
ATOM 924 O O . PRO A 1 125 ? 31.784 -18.498 29.868 1.00 58.09 125 PRO A O 1
ATOM 927 N N . PHE A 1 126 ? 31.045 -16.474 30.478 1.00 49.38 126 PHE A N 1
ATOM 928 C CA . PHE A 1 126 ? 30.547 -16.878 31.795 1.00 49.38 126 PHE A CA 1
ATOM 929 C C . PHE A 1 126 ? 29.015 -16.871 31.937 1.00 49.38 126 PHE A C 1
ATOM 931 O O . PHE A 1 126 ? 28.519 -17.223 33.008 1.00 49.38 126 PHE A O 1
ATOM 938 N N . VAL A 1 127 ? 28.249 -16.548 30.884 1.00 48.69 127 VAL A N 1
ATOM 939 C CA . VAL A 1 127 ? 26.765 -16.520 30.912 1.00 48.69 127 VAL A CA 1
ATOM 940 C C . VAL A 1 127 ? 26.148 -17.612 30.014 1.00 48.69 127 VAL A C 1
ATOM 942 O O . VAL A 1 127 ? 25.019 -17.509 29.545 1.00 48.69 127 VAL A O 1
ATOM 945 N N . ASP A 1 128 ? 26.853 -18.725 29.813 1.00 42.47 128 ASP A N 1
ATOM 946 C CA . ASP A 1 128 ? 26.427 -19.817 28.919 1.00 42.47 128 ASP A CA 1
ATOM 947 C C . ASP A 1 128 ? 25.343 -20.753 29.498 1.00 42.47 128 ASP A C 1
ATOM 949 O O . ASP A 1 128 ? 25.124 -21.847 28.982 1.00 42.47 128 ASP A O 1
ATOM 953 N N . THR A 1 129 ? 24.636 -20.388 30.575 1.00 44.66 129 THR A N 1
ATOM 954 C CA . THR A 1 129 ? 23.662 -21.320 31.191 1.00 44.66 129 THR A CA 1
ATOM 955 C C . THR A 1 129 ? 22.273 -20.752 31.477 1.00 44.66 129 THR A C 1
ATOM 957 O O . THR A 1 129 ? 21.422 -21.498 31.955 1.00 44.66 129 THR A O 1
ATOM 960 N N . GLN A 1 130 ? 21.973 -19.486 31.154 1.00 39.75 130 GLN A N 1
ATOM 961 C CA . GLN A 1 130 ? 20.637 -18.941 31.464 1.00 39.75 130 GLN A CA 1
ATOM 962 C C . GLN A 1 130 ? 20.037 -17.920 30.481 1.00 39.75 130 GLN A C 1
ATOM 964 O O . GLN A 1 130 ? 19.018 -17.318 30.800 1.00 39.75 130 GLN A O 1
ATOM 969 N N . ALA A 1 131 ? 20.588 -17.752 29.274 1.00 36.66 131 ALA A N 1
ATOM 970 C CA . ALA A 1 131 ? 20.148 -16.711 28.331 1.00 36.66 131 ALA A CA 1
ATOM 971 C C . ALA A 1 131 ? 19.696 -17.242 26.951 1.00 36.66 131 ALA A C 1
ATOM 973 O O . ALA A 1 131 ? 20.095 -16.713 25.919 1.00 36.66 131 ALA A O 1
ATOM 974 N N . SER A 1 132 ? 18.860 -18.288 26.901 1.00 41.12 132 SER A N 1
ATOM 975 C CA . SER A 1 132 ? 18.296 -18.800 25.628 1.00 41.12 132 SER A CA 1
ATOM 976 C C . SER A 1 132 ? 16.765 -18.818 25.534 1.00 41.12 132 SER A C 1
ATOM 978 O O . SER A 1 132 ? 16.237 -19.254 24.519 1.00 41.12 132 SER A O 1
ATOM 980 N N . ALA A 1 133 ? 16.036 -18.307 26.533 1.00 43.94 133 ALA A N 1
ATOM 981 C CA . ALA A 1 133 ? 14.566 -18.280 26.496 1.00 43.94 133 ALA A CA 1
ATOM 982 C C . ALA A 1 133 ? 13.947 -16.876 26.329 1.00 43.94 133 ALA A C 1
ATOM 984 O O . ALA A 1 133 ? 12.772 -16.779 25.989 1.00 43.94 133 ALA A O 1
ATOM 985 N N . GLU A 1 134 ? 14.696 -15.786 26.539 1.00 42.53 134 GLU A N 1
ATOM 986 C CA . GLU A 1 134 ? 14.086 -14.453 26.719 1.00 42.53 134 GLU A CA 1
ATOM 987 C C . GLU A 1 134 ? 14.208 -13.475 25.536 1.00 42.53 134 GLU A C 1
ATOM 989 O O . GLU A 1 134 ? 13.565 -12.430 25.562 1.00 42.53 134 GLU A O 1
ATOM 994 N N . SER A 1 135 ? 14.937 -13.791 24.458 1.00 47.59 135 SER A N 1
ATOM 995 C CA . SER A 1 135 ? 14.979 -12.928 23.257 1.00 47.59 135 SER A CA 1
ATOM 996 C C . SER A 1 135 ? 14.262 -13.520 22.038 1.00 47.59 135 SER A C 1
ATOM 998 O O . SER A 1 135 ? 14.522 -13.119 20.907 1.00 47.59 135 SER A O 1
ATOM 1000 N N . GLY A 1 136 ? 13.321 -14.444 22.261 1.00 54.81 136 GLY A N 1
ATOM 1001 C CA . GLY A 1 136 ? 12.520 -15.117 21.228 1.00 54.81 136 GLY A CA 1
ATOM 1002 C C . GLY A 1 136 ? 11.472 -14.239 20.532 1.00 54.81 136 GLY A C 1
ATOM 1003 O O . GLY A 1 136 ? 10.440 -14.748 20.106 1.00 54.81 136 GLY A O 1
ATOM 1004 N N . LEU A 1 137 ? 11.689 -12.925 20.429 1.00 56.91 137 LEU A N 1
ATOM 1005 C CA . LEU A 1 137 ? 10.832 -12.076 19.608 1.00 56.91 137 LEU A CA 1
ATOM 1006 C C . LEU A 1 137 ? 11.140 -12.372 18.134 1.00 56.91 137 LEU A C 1
ATOM 1008 O O . LEU A 1 137 ? 12.280 -12.179 17.706 1.00 56.91 137 LEU A O 1
ATOM 1012 N N . PRO A 1 138 ? 10.160 -12.850 17.348 1.00 60.50 138 PRO A N 1
ATOM 1013 C CA . PRO A 1 138 ? 10.396 -13.193 15.955 1.00 60.50 138 PRO A CA 1
ATOM 1014 C C . PRO A 1 138 ? 10.887 -11.963 15.179 1.00 60.50 138 PRO A C 1
ATOM 1016 O O . PRO A 1 138 ? 10.359 -10.862 15.342 1.00 60.50 138 PRO A O 1
ATOM 1019 N N . ASN A 1 139 ? 11.876 -12.164 14.296 1.00 61.47 139 ASN A N 1
ATOM 1020 C CA . ASN A 1 139 ? 12.497 -11.116 13.464 1.00 61.47 139 ASN A CA 1
ATOM 1021 C C . ASN A 1 139 ? 11.490 -10.328 12.598 1.00 61.47 139 ASN A C 1
ATOM 1023 O O . ASN A 1 139 ? 11.811 -9.253 12.095 1.00 61.47 139 ASN A O 1
ATOM 1027 N N . SER A 1 140 ? 10.268 -10.836 12.443 1.00 65.44 140 SER A N 1
ATOM 1028 C CA . SER A 1 140 ? 9.132 -10.111 11.885 1.00 65.44 140 SER A CA 1
ATOM 1029 C C . SER A 1 140 ? 7.871 -10.428 12.683 1.00 65.44 140 SER A C 1
ATOM 1031 O O . SER A 1 140 ? 7.209 -11.436 12.441 1.00 65.44 140 SER A O 1
ATOM 1033 N N . ALA A 1 141 ? 7.545 -9.569 13.644 1.00 82.25 141 ALA A N 1
ATOM 1034 C CA . ALA A 1 141 ? 6.317 -9.687 14.413 1.00 82.25 141 ALA A CA 1
ATOM 1035 C C . ALA A 1 141 ? 5.151 -9.019 13.669 1.00 82.25 141 ALA A C 1
ATOM 1037 O O . ALA A 1 141 ? 5.252 -7.873 13.212 1.00 82.25 141 ALA A O 1
ATOM 1038 N N . PHE A 1 142 ? 4.035 -9.739 13.567 1.00 91.50 142 PHE A N 1
ATOM 1039 C CA . PHE A 1 142 ? 2.749 -9.146 13.223 1.00 91.50 142 PHE A CA 1
ATOM 1040 C C . PHE A 1 142 ? 2.145 -8.532 14.481 1.00 91.50 142 PHE A C 1
ATOM 1042 O O . PHE A 1 142 ? 2.306 -9.050 15.586 1.00 91.50 142 PHE A O 1
ATOM 1049 N N . VAL A 1 143 ? 1.456 -7.411 14.321 1.00 93.69 143 VAL A N 1
ATOM 1050 C CA . VAL A 1 143 ? 0.780 -6.723 15.417 1.00 93.69 143 VAL A CA 1
ATOM 1051 C C . VAL A 1 143 ? -0.630 -6.348 15.005 1.00 93.69 143 VAL A C 1
ATOM 1053 O O . VAL A 1 143 ? -0.914 -6.100 13.830 1.00 93.69 143 VAL A O 1
ATOM 1056 N N . VAL A 1 144 ? -1.517 -6.284 15.989 1.00 94.56 144 VAL A N 1
ATOM 1057 C CA . VAL A 1 144 ? -2.889 -5.816 15.815 1.00 94.56 144 VAL A CA 1
ATOM 1058 C C . VAL A 1 144 ? -3.078 -4.569 16.652 1.00 94.56 144 VAL A C 1
ATOM 1060 O O . VAL A 1 144 ? -2.815 -4.566 17.852 1.00 94.56 144 VAL A O 1
ATOM 1063 N N . ILE A 1 145 ? -3.531 -3.505 16.001 1.00 94.44 145 ILE A N 1
ATOM 1064 C CA . ILE A 1 145 ? -3.805 -2.212 16.614 1.00 94.44 145 ILE A CA 1
ATOM 1065 C C . ILE A 1 145 ? -5.314 -2.014 16.663 1.00 94.44 145 ILE A C 1
ATOM 1067 O O . ILE A 1 145 ? -5.976 -2.038 15.627 1.00 94.44 145 ILE A O 1
ATOM 1071 N N . TYR A 1 146 ? -5.866 -1.775 17.844 1.00 94.31 146 TYR A N 1
ATOM 1072 C CA . TYR A 1 146 ? -7.289 -1.493 18.027 1.00 94.31 146 TYR A CA 1
ATOM 1073 C C . TYR A 1 146 ? -7.502 -0.378 19.049 1.00 94.31 146 TYR A C 1
ATOM 1075 O O . TYR A 1 146 ? -6.591 -0.009 19.788 1.00 94.31 146 TYR A O 1
ATOM 1083 N N . ALA A 1 147 ? -8.702 0.200 19.061 1.00 92.75 147 ALA A N 1
ATOM 1084 C CA . ALA A 1 147 ? -9.098 1.179 20.064 1.00 92.75 147 ALA A CA 1
ATOM 1085 C C . ALA A 1 147 ? -9.906 0.489 21.168 1.00 92.75 147 ALA A C 1
ATOM 1087 O O . ALA A 1 147 ? -10.932 -0.134 20.900 1.00 92.75 147 ALA A O 1
ATOM 1088 N N . GLU A 1 148 ? -9.448 0.610 22.407 1.00 90.88 148 GLU A N 1
ATOM 1089 C CA . GLU A 1 148 ? -10.175 0.163 23.585 1.00 90.88 148 GLU A CA 1
ATOM 1090 C C . GLU A 1 148 ? -11.260 1.195 23.958 1.00 90.88 148 GLU A C 1
ATOM 1092 O O . GLU A 1 148 ? -10.999 2.407 23.903 1.00 90.88 148 GLU A O 1
ATOM 1097 N N . PRO A 1 149 ? -12.475 0.753 24.346 1.00 86.94 149 PRO A N 1
ATOM 1098 C CA . PRO A 1 149 ? -13.569 1.623 24.779 1.00 86.94 149 PRO A CA 1
ATOM 1099 C C . PRO A 1 149 ? -13.298 2.250 26.157 1.00 86.94 149 PRO A C 1
ATOM 1101 O O . PRO A 1 149 ? -13.982 1.967 27.137 1.00 86.94 149 PRO A O 1
ATOM 1104 N N . SER A 1 150 ? -12.310 3.134 26.244 1.00 86.38 150 SER A N 1
ATOM 1105 C CA . SER A 1 150 ? -12.059 3.978 27.412 1.00 86.38 150 SER A CA 1
ATOM 1106 C C . SER A 1 150 ? -12.431 5.436 27.121 1.00 86.38 150 SER A C 1
ATOM 1108 O O . SER A 1 150 ? -12.623 5.834 25.973 1.00 86.38 150 SER A O 1
ATOM 1110 N N . SER A 1 151 ? -12.546 6.262 28.162 1.00 85.56 151 SER A N 1
ATOM 1111 C CA . SER A 1 151 ? -12.738 7.712 28.030 1.00 85.56 151 SER A CA 1
ATOM 1112 C C . SER A 1 151 ? -11.573 8.437 28.713 1.00 85.56 151 SER A C 1
ATOM 1114 O O . SER A 1 151 ? -11.574 8.524 29.943 1.00 85.56 151 SER A O 1
ATOM 1116 N N . PRO A 1 152 ? -10.575 8.951 27.964 1.00 83.81 152 PRO A N 1
ATOM 1117 C CA . PRO A 1 152 ? -10.470 8.972 26.496 1.00 83.81 152 PRO A CA 1
ATOM 1118 C C . PRO A 1 152 ? -10.153 7.589 25.898 1.00 83.81 152 PRO A C 1
ATOM 1120 O O . PRO A 1 152 ? -9.595 6.751 26.614 1.00 83.81 152 PRO A O 1
ATOM 1123 N N . PRO A 1 153 ? -10.482 7.332 24.615 1.00 83.94 153 PRO A N 1
ATOM 1124 C CA . PRO A 1 153 ? -10.178 6.056 23.976 1.00 83.94 153 PRO A CA 1
ATOM 1125 C C . PRO A 1 153 ? -8.670 5.833 23.923 1.00 83.94 153 PRO A C 1
ATOM 1127 O O . PRO A 1 153 ? -7.904 6.752 23.625 1.00 83.94 153 PRO A O 1
ATOM 1130 N N . ARG A 1 154 ? -8.252 4.606 24.224 1.00 89.69 154 ARG A N 1
ATOM 1131 C CA . ARG A 1 154 ? -6.847 4.202 24.245 1.00 89.69 154 ARG A CA 1
ATOM 1132 C C . ARG A 1 154 ? -6.571 3.308 23.052 1.00 89.69 154 ARG A C 1
ATOM 1134 O O . ARG A 1 154 ? -7.333 2.389 22.778 1.00 89.69 154 ARG A O 1
ATOM 1141 N N . LEU A 1 155 ? -5.491 3.581 22.330 1.00 90.44 155 LEU A N 1
ATOM 1142 C CA . LEU A 1 155 ? -5.019 2.659 21.305 1.00 90.44 155 LEU A CA 1
ATOM 1143 C C . LEU A 1 155 ? -4.207 1.564 21.984 1.00 90.44 155 LEU A C 1
ATOM 1145 O O . LEU A 1 155 ? -3.351 1.859 22.816 1.00 90.44 155 LEU A O 1
ATOM 1149 N N . VAL A 1 156 ? -4.468 0.323 21.610 1.00 91.25 156 VAL A N 1
ATOM 1150 C CA . VAL A 1 156 ? -3.760 -0.853 22.101 1.00 91.25 156 VAL A CA 1
ATOM 1151 C C . VAL A 1 156 ? -3.097 -1.533 20.915 1.00 91.25 156 VAL A C 1
ATOM 1153 O O . VAL A 1 156 ? -3.729 -1.741 19.880 1.00 91.25 156 VAL A O 1
ATOM 1156 N N . LEU A 1 157 ? -1.817 -1.854 21.066 1.00 92.81 157 LEU A N 1
ATOM 1157 C CA . LEU A 1 157 ? -1.038 -2.677 20.157 1.00 92.81 157 LEU A CA 1
ATOM 1158 C C . LEU A 1 157 ? -0.806 -4.027 20.832 1.00 92.81 157 LEU A C 1
ATOM 1160 O O . LEU A 1 157 ? -0.170 -4.099 21.882 1.00 92.81 157 LEU A O 1
ATOM 1164 N N . HIS A 1 158 ? -1.306 -5.089 20.217 1.00 91.62 158 HIS A N 1
ATOM 1165 C CA . HIS A 1 158 ? -1.076 -6.464 20.642 1.00 91.62 158 HIS A CA 1
ATOM 1166 C C . HIS A 1 158 ? -0.101 -7.141 19.687 1.00 91.62 158 HIS A C 1
ATOM 1168 O O . HIS A 1 158 ? -0.263 -7.045 18.468 1.00 91.62 158 HIS A O 1
ATOM 1174 N N . VAL A 1 159 ? 0.894 -7.839 20.231 1.00 90.12 159 VAL A N 1
ATOM 1175 C CA . VAL A 1 159 ? 1.805 -8.651 19.418 1.00 90.12 159 VAL A CA 1
ATOM 1176 C C . VAL A 1 159 ? 1.136 -9.979 19.102 1.00 90.12 159 VAL A C 1
ATOM 1178 O O . VAL A 1 159 ? 0.594 -10.629 20.001 1.00 90.12 159 VAL A O 1
ATOM 1181 N N . LEU A 1 160 ? 1.175 -10.373 17.831 1.00 90.56 160 LEU A N 1
ATOM 1182 C CA . LEU A 1 160 ? 0.694 -11.672 17.394 1.00 90.56 160 LEU A CA 1
ATOM 1183 C C . LEU A 1 160 ? 1.835 -12.688 17.315 1.00 90.56 160 LEU A C 1
ATOM 1185 O O . LEU A 1 160 ? 2.907 -12.397 16.783 1.00 90.56 160 LEU A O 1
ATOM 1189 N N . ASP A 1 161 ? 1.568 -13.898 17.797 1.00 88.38 161 ASP A N 1
ATOM 1190 C CA . ASP A 1 161 ? 2.414 -15.070 17.602 1.00 88.38 161 ASP A CA 1
ATOM 1191 C C . ASP A 1 161 ? 2.048 -15.731 16.269 1.00 88.38 161 ASP A C 1
ATOM 1193 O O . ASP A 1 161 ? 1.109 -16.520 16.169 1.00 88.38 161 ASP A O 1
ATOM 1197 N N . ALA A 1 162 ? 2.780 -15.350 15.223 1.00 85.94 162 ALA A N 1
ATOM 1198 C CA . ALA A 1 162 ? 2.664 -15.926 13.887 1.00 85.94 162 ALA A CA 1
ATOM 1199 C C . ALA A 1 162 ? 3.711 -17.027 13.644 1.00 85.94 162 ALA A C 1
ATOM 1201 O O . ALA A 1 162 ? 4.169 -17.205 12.514 1.00 85.94 162 ALA A O 1
ATOM 1202 N N . SER A 1 163 ? 4.143 -17.734 14.695 1.00 85.56 163 SER A N 1
ATOM 1203 C CA . SER A 1 163 ? 5.011 -18.898 14.525 1.00 85.56 163 SER A CA 1
ATOM 1204 C C . SER A 1 163 ? 4.325 -19.962 13.650 1.00 85.56 163 SER A C 1
ATOM 1206 O O . SER A 1 163 ? 3.101 -20.127 13.723 1.00 85.56 163 SER A O 1
ATOM 1208 N N . PRO A 1 164 ? 5.088 -20.708 12.827 1.00 81.00 164 PRO A N 1
ATOM 1209 C CA . PRO A 1 164 ? 4.533 -21.774 11.995 1.00 81.00 164 PRO A CA 1
ATOM 1210 C C . PRO A 1 164 ? 3.690 -22.767 12.799 1.00 81.00 164 PRO A C 1
ATOM 1212 O O . PRO A 1 164 ? 2.593 -23.107 12.379 1.00 81.00 164 PRO A O 1
ATOM 1215 N N . GLU A 1 165 ? 4.134 -23.129 14.006 1.00 86.38 165 GLU A N 1
ATOM 1216 C CA . GLU A 1 165 ? 3.417 -24.034 14.913 1.00 86.38 165 GLU A CA 1
ATOM 1217 C C . GLU A 1 165 ? 2.013 -23.518 15.269 1.00 86.38 165 GLU A C 1
ATOM 1219 O O . GLU A 1 165 ? 1.034 -24.265 15.237 1.00 86.38 165 GLU A O 1
ATOM 1224 N N . ARG A 1 166 ? 1.875 -22.218 15.569 1.00 83.62 166 ARG A N 1
ATOM 1225 C CA . ARG A 1 166 ? 0.573 -21.598 15.862 1.00 83.62 166 ARG A CA 1
ATOM 1226 C C . ARG A 1 166 ? -0.325 -21.540 14.638 1.00 83.62 166 ARG A C 1
ATOM 1228 O O . ARG A 1 166 ? -1.530 -21.765 14.760 1.00 83.62 166 ARG A O 1
ATOM 1235 N N . LEU A 1 167 ? 0.247 -21.238 13.474 1.00 83.69 167 LEU A N 1
ATOM 1236 C CA . LEU A 1 167 ? -0.489 -21.198 12.212 1.00 83.69 167 LEU A CA 1
ATOM 1237 C C . LEU A 1 167 ? -0.955 -22.598 11.790 1.00 83.69 167 LEU A C 1
ATOM 1239 O O . LEU A 1 167 ? -2.082 -22.745 11.324 1.00 83.69 167 LEU A O 1
ATOM 1243 N N . GLU A 1 168 ? -0.142 -23.630 12.011 1.00 86.06 168 GLU A N 1
ATOM 1244 C CA . GLU A 1 168 ? -0.508 -25.030 11.779 1.00 86.06 168 GLU A CA 1
ATOM 1245 C C . GLU A 1 168 ? -1.621 -25.487 12.723 1.00 86.06 168 GLU A C 1
ATOM 1247 O O . GLU A 1 168 ? -2.596 -26.085 12.269 1.00 86.06 168 GLU A O 1
ATOM 1252 N N . LEU A 1 169 ? -1.541 -25.150 14.015 1.00 84.94 169 LEU A N 1
ATOM 1253 C CA . LEU A 1 169 ? -2.614 -25.428 14.976 1.00 84.94 169 LEU A CA 1
ATOM 1254 C C . LEU A 1 169 ? -3.931 -24.758 14.573 1.00 84.94 169 LEU A C 1
ATOM 1256 O O . LEU A 1 169 ? -4.998 -25.362 14.683 1.00 84.94 169 LEU A O 1
ATOM 1260 N N . LEU A 1 170 ? -3.863 -23.520 14.083 1.00 83.62 170 LEU A N 1
ATOM 1261 C CA . LEU A 1 170 ? -5.023 -22.783 13.595 1.00 83.62 170 LEU A CA 1
ATOM 1262 C C . LEU A 1 170 ? -5.609 -23.419 12.325 1.00 83.62 170 LEU A C 1
ATOM 1264 O O . LEU A 1 170 ? -6.825 -23.584 12.224 1.00 83.62 170 LEU A O 1
ATOM 1268 N N . ALA A 1 171 ? -4.754 -23.829 11.385 1.00 82.75 171 ALA A N 1
ATOM 1269 C CA . ALA A 1 171 ? -5.169 -24.532 10.176 1.00 82.75 171 ALA A CA 1
ATOM 1270 C C . ALA A 1 171 ? -5.810 -25.892 10.499 1.00 82.75 171 ALA A C 1
ATOM 1272 O O . ALA A 1 171 ? -6.851 -26.229 9.935 1.00 82.75 171 ALA A O 1
ATOM 1273 N N . ALA A 1 172 ? -5.241 -26.642 11.447 1.00 85.06 172 ALA A N 1
ATOM 1274 C CA . ALA A 1 172 ? -5.793 -27.905 11.923 1.00 85.06 172 ALA A CA 1
ATOM 1275 C C . ALA A 1 172 ? -7.150 -27.713 12.619 1.00 85.06 172 ALA A C 1
ATOM 1277 O O . ALA A 1 172 ? -8.079 -28.481 12.373 1.00 85.06 172 ALA A O 1
ATOM 1278 N N . ALA A 1 173 ? -7.301 -26.662 13.434 1.00 82.25 173 ALA A N 1
ATOM 1279 C CA . ALA A 1 173 ? -8.571 -26.326 14.075 1.00 82.25 173 ALA A CA 1
ATOM 1280 C C . ALA A 1 173 ? -9.659 -25.956 13.052 1.00 82.25 173 ALA A C 1
ATOM 1282 O O . ALA A 1 173 ? -10.808 -26.363 13.210 1.00 82.25 173 ALA A O 1
ATOM 1283 N N . ALA A 1 174 ? -9.299 -25.236 11.984 1.00 77.88 174 ALA A N 1
ATOM 1284 C CA . ALA A 1 174 ? -10.223 -24.909 10.899 1.00 77.88 174 ALA A CA 1
ATOM 1285 C C . ALA A 1 174 ? -10.614 -26.147 10.069 1.00 77.88 174 ALA A C 1
ATOM 1287 O O . ALA A 1 174 ? -11.764 -26.268 9.655 1.00 77.88 174 ALA A O 1
ATOM 1288 N N . ALA A 1 175 ? -9.681 -27.079 9.850 1.00 82.31 175 ALA A N 1
ATOM 1289 C CA . ALA A 1 175 ? -9.938 -28.324 9.125 1.00 82.31 175 ALA A CA 1
ATOM 1290 C C . ALA A 1 175 ? -10.766 -29.338 9.939 1.00 82.31 175 ALA A C 1
ATOM 1292 O O . ALA A 1 175 ? -11.509 -30.130 9.366 1.00 82.31 175 ALA A O 1
ATOM 1293 N N . GLY A 1 176 ? -10.664 -29.310 11.272 1.00 66.62 176 GLY A N 1
ATOM 1294 C CA . GLY A 1 176 ? -11.313 -30.265 12.177 1.00 66.62 176 GLY A CA 1
ATOM 1295 C C . GLY A 1 176 ? -12.813 -30.057 12.420 1.00 66.62 176 GLY A C 1
ATOM 1296 O O . GLY A 1 176 ? -13.391 -30.787 13.222 1.00 66.62 176 GLY A O 1
ATOM 1297 N N . SER A 1 177 ? -13.450 -29.081 11.765 1.00 56.31 177 SER A N 1
ATOM 1298 C CA . SER A 1 177 ? -14.889 -28.813 11.923 1.00 56.31 177 SER A CA 1
ATOM 1299 C C . SER A 1 177 ? -15.784 -29.691 11.043 1.00 56.31 177 SER A C 1
ATOM 1301 O O . SER A 1 177 ? -16.975 -29.799 11.330 1.00 56.31 177 SER A O 1
ATOM 1303 N N . ASP A 1 178 ? -15.237 -30.339 10.015 1.00 49.47 178 ASP A N 1
ATOM 1304 C CA . ASP A 1 178 ? -15.992 -31.272 9.184 1.00 49.47 178 ASP A CA 1
ATOM 1305 C C . ASP A 1 178 ? -15.563 -32.696 9.520 1.00 49.47 178 ASP A C 1
ATOM 1307 O O . ASP A 1 178 ? -14.481 -33.160 9.161 1.00 49.47 178 ASP A O 1
ATOM 1311 N N . SER A 1 179 ? -16.428 -33.406 10.244 1.00 49.00 179 SER A N 1
ATOM 1312 C CA . SER A 1 179 ? -16.300 -34.839 10.477 1.00 49.00 179 SER A CA 1
ATOM 1313 C C . SER A 1 179 ? -16.338 -35.582 9.138 1.00 49.00 179 SER A C 1
ATOM 1315 O O . SER A 1 179 ? -17.407 -35.967 8.660 1.00 49.00 179 SER A O 1
ATOM 1317 N N . PHE A 1 180 ? -15.175 -35.782 8.525 1.00 40.50 180 PHE A N 1
ATOM 1318 C CA . PHE A 1 180 ? -15.023 -36.607 7.338 1.00 40.50 180 PHE A CA 1
ATOM 1319 C C . PHE A 1 180 ? -14.377 -37.935 7.732 1.00 40.50 180 PHE A C 1
ATOM 1321 O O . PHE A 1 180 ? -13.163 -38.063 7.871 1.00 40.50 180 PHE A O 1
ATOM 1328 N N . THR A 1 181 ? -15.221 -38.944 7.936 1.00 50.53 181 THR A N 1
ATOM 1329 C CA . THR A 1 181 ? -14.822 -40.349 7.872 1.00 50.53 181 THR A CA 1
ATOM 1330 C C . THR A 1 181 ? -14.546 -40.695 6.413 1.00 50.53 181 THR A C 1
ATOM 1332 O O . THR A 1 181 ? -15.491 -40.901 5.652 1.00 50.53 181 THR A O 1
ATOM 1335 N N . ALA A 1 182 ? -13.282 -40.769 6.010 1.00 45.88 182 ALA A N 1
ATOM 1336 C CA . ALA A 1 182 ? -12.916 -41.504 4.806 1.00 45.88 182 ALA A CA 1
ATOM 1337 C C . ALA A 1 182 ? -11.482 -42.022 4.893 1.00 45.88 182 ALA A C 1
ATOM 1339 O O . ALA A 1 182 ? -10.516 -41.266 4.806 1.00 45.88 182 ALA A O 1
ATOM 1340 N N . ASP A 1 183 ? -11.393 -43.343 5.024 1.00 47.34 183 ASP A N 1
ATOM 1341 C CA . ASP A 1 183 ? -10.251 -44.152 4.629 1.00 47.34 183 ASP A CA 1
ATOM 1342 C C . ASP A 1 183 ? -9.841 -43.797 3.196 1.00 47.34 183 ASP A C 1
ATOM 1344 O O . ASP A 1 183 ? -10.608 -43.988 2.249 1.00 47.34 183 ASP A O 1
ATOM 1348 N N . SER A 1 184 ? -8.635 -43.275 3.007 1.00 45.34 184 SER A N 1
ATOM 1349 C CA . SER A 1 184 ? -7.989 -43.220 1.695 1.00 45.34 184 SER A CA 1
ATOM 1350 C C . SER A 1 184 ? -6.477 -43.260 1.880 1.00 45.34 184 SER A C 1
ATOM 1352 O O . SER A 1 184 ? -5.878 -42.353 2.455 1.00 45.34 184 SER A O 1
ATOM 1354 N N . GLU A 1 185 ? -5.882 -44.361 1.423 1.00 52.94 185 GLU A N 1
ATOM 1355 C CA . GLU A 1 185 ? -4.444 -44.627 1.447 1.00 52.94 185 GLU A CA 1
ATOM 1356 C C . GLU A 1 185 ? -3.650 -43.631 0.577 1.00 52.94 185 GLU A C 1
ATOM 1358 O O . GLU A 1 185 ? -4.143 -43.180 -0.463 1.00 52.94 185 GLU A O 1
ATOM 1363 N N . PRO A 1 186 ? -2.398 -43.305 0.951 1.00 48.50 186 PRO A N 1
ATOM 1364 C CA . PRO A 1 186 ? -1.576 -42.370 0.198 1.00 48.50 186 PRO A CA 1
ATOM 1365 C C . PRO A 1 186 ? -0.925 -43.034 -1.025 1.00 48.50 186 PRO A C 1
ATOM 1367 O O . PRO A 1 186 ? -0.219 -44.038 -0.918 1.00 48.50 186 PRO A O 1
ATOM 1370 N N . ILE A 1 187 ? -1.099 -42.412 -2.195 1.00 42.16 187 ILE A N 1
ATOM 1371 C CA . ILE A 1 187 ? -0.364 -42.735 -3.424 1.00 42.16 187 ILE A CA 1
ATOM 1372 C C . ILE A 1 187 ? 0.979 -41.999 -3.395 1.00 42.16 187 ILE A C 1
ATOM 1374 O O . ILE A 1 187 ? 1.039 -40.770 -3.399 1.00 42.16 187 ILE A O 1
ATOM 1378 N N . ALA A 1 188 ? 2.063 -42.772 -3.379 1.00 50.69 188 ALA A N 1
ATOM 1379 C CA . ALA A 1 188 ? 3.429 -42.282 -3.479 1.00 50.69 188 ALA A CA 1
ATOM 1380 C C . ALA A 1 188 ? 3.807 -41.973 -4.937 1.00 50.69 188 ALA A C 1
ATOM 1382 O O . ALA A 1 188 ? 3.651 -42.825 -5.811 1.00 50.69 188 ALA A O 1
ATOM 1383 N N . GLY A 1 189 ? 4.402 -40.801 -5.178 1.00 44.44 189 GLY A N 1
ATOM 1384 C CA . GLY A 1 189 ? 5.270 -40.597 -6.338 1.00 44.44 189 GLY A CA 1
ATOM 1385 C C . GLY A 1 189 ? 5.208 -39.212 -6.972 1.00 44.44 189 GLY A C 1
ATOM 1386 O O . GLY A 1 189 ? 4.267 -38.915 -7.696 1.00 44.44 189 GLY A O 1
ATOM 1387 N N . ALA A 1 190 ? 6.255 -38.413 -6.749 1.00 40.28 190 ALA A N 1
ATOM 1388 C CA . ALA A 1 190 ? 7.048 -37.727 -7.783 1.00 40.28 190 ALA A CA 1
ATOM 1389 C C . ALA A 1 190 ? 7.911 -36.643 -7.116 1.00 40.28 190 ALA A C 1
ATOM 1391 O O . ALA A 1 190 ? 7.433 -35.559 -6.794 1.00 40.28 190 ALA A O 1
ATOM 1392 N N . ALA A 1 191 ? 9.190 -36.951 -6.901 1.00 42.91 191 ALA A N 1
ATOM 1393 C CA . ALA A 1 191 ? 10.198 -35.963 -6.543 1.00 42.91 191 ALA A CA 1
ATOM 1394 C C . ALA A 1 191 ? 10.645 -35.246 -7.824 1.00 42.91 191 ALA A C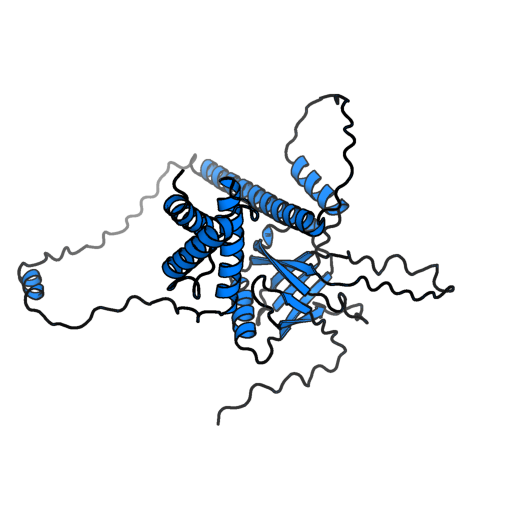 1
ATOM 1396 O O . ALA A 1 191 ? 11.212 -35.872 -8.719 1.00 42.91 191 ALA A O 1
ATOM 1397 N N . THR A 1 192 ? 10.366 -33.950 -7.927 1.00 43.41 192 THR A N 1
ATOM 1398 C CA . THR A 1 192 ? 10.978 -33.069 -8.926 1.00 43.41 192 THR A CA 1
ATOM 1399 C C . THR A 1 192 ? 11.955 -32.144 -8.221 1.00 43.41 192 THR A C 1
ATOM 1401 O O . THR A 1 192 ? 11.541 -31.257 -7.476 1.00 43.41 192 THR A O 1
ATOM 1404 N N . ASP A 1 193 ? 13.243 -32.382 -8.470 1.00 51.12 193 ASP A N 1
ATOM 1405 C CA . ASP A 1 193 ? 14.353 -31.506 -8.109 1.00 51.12 193 ASP A CA 1
ATOM 1406 C C . ASP A 1 193 ? 14.245 -30.193 -8.894 1.00 51.12 193 ASP A C 1
ATOM 1408 O O . ASP A 1 193 ? 14.490 -30.139 -10.101 1.00 51.12 193 ASP A O 1
ATOM 1412 N N . SER A 1 194 ? 13.874 -29.121 -8.204 1.00 43.84 194 SER A N 1
ATOM 1413 C CA . SER A 1 194 ? 13.978 -27.752 -8.706 1.00 43.84 194 SER A CA 1
ATOM 1414 C C . SER A 1 194 ? 14.647 -26.899 -7.638 1.00 43.84 194 SER A C 1
ATOM 1416 O O . SER A 1 194 ? 14.158 -26.828 -6.510 1.00 43.84 194 SER A O 1
ATOM 1418 N N . GLU A 1 195 ? 15.783 -26.295 -7.991 1.00 45.38 195 GLU A N 1
ATOM 1419 C CA . GLU A 1 195 ? 16.597 -25.492 -7.078 1.00 45.38 195 GLU A CA 1
ATOM 1420 C C . GLU A 1 195 ? 15.820 -24.299 -6.490 1.00 45.38 195 GLU A C 1
ATOM 1422 O O . GLU A 1 195 ? 15.028 -23.666 -7.197 1.00 45.38 195 GLU A O 1
ATOM 1427 N N . PRO A 1 196 ? 16.046 -23.957 -5.206 1.00 46.53 196 PRO A N 1
ATOM 1428 C CA . PRO A 1 196 ? 15.322 -22.886 -4.542 1.00 46.53 196 PRO A CA 1
ATOM 1429 C C . PRO A 1 196 ? 15.821 -21.521 -5.020 1.00 46.53 196 PRO A C 1
ATOM 1431 O O . PRO A 1 196 ? 16.890 -21.041 -4.641 1.00 46.53 196 PRO A O 1
ATOM 1434 N N . PHE A 1 197 ? 15.004 -20.868 -5.840 1.00 35.28 197 PHE A N 1
ATOM 1435 C CA . PHE A 1 197 ? 15.134 -19.448 -6.135 1.00 35.28 197 PHE A CA 1
ATOM 1436 C C . PHE A 1 197 ? 14.894 -18.662 -4.833 1.00 35.28 197 PHE A C 1
ATOM 1438 O O . PHE A 1 197 ? 13.813 -18.737 -4.247 1.00 35.28 197 PHE A O 1
ATOM 1445 N N . VAL A 1 198 ? 15.909 -17.939 -4.348 1.00 43.16 198 VAL A N 1
ATOM 1446 C CA . VAL A 1 198 ? 15.816 -17.066 -3.162 1.00 43.16 198 VAL A CA 1
ATOM 1447 C C . VAL A 1 198 ? 15.095 -15.776 -3.569 1.00 43.16 198 VAL A C 1
ATOM 1449 O O . VAL A 1 198 ? 15.701 -14.719 -3.722 1.00 43.16 198 VAL A O 1
ATOM 1452 N N . GLU A 1 199 ? 13.793 -15.882 -3.827 1.00 46.41 199 GLU A N 1
ATOM 1453 C CA . GLU A 1 199 ? 12.906 -14.747 -4.085 1.00 46.41 199 GLU A CA 1
ATOM 1454 C C . GLU A 1 199 ? 12.185 -14.354 -2.793 1.00 46.41 199 GLU A C 1
ATOM 1456 O O . GLU A 1 199 ? 11.388 -15.118 -2.257 1.00 46.41 199 GLU A O 1
ATOM 1461 N N . ASP A 1 200 ? 12.515 -13.159 -2.300 1.00 50.16 200 ASP A N 1
ATOM 1462 C CA . ASP A 1 200 ? 11.716 -12.272 -1.443 1.00 50.16 200 ASP A CA 1
ATOM 1463 C C . ASP A 1 200 ? 10.664 -12.951 -0.529 1.00 50.16 200 ASP A C 1
ATOM 1465 O O . ASP A 1 200 ? 9.465 -12.660 -0.591 1.00 50.16 200 ASP A O 1
ATOM 1469 N N . CYS A 1 201 ? 11.111 -13.860 0.355 1.00 53.97 201 CYS A N 1
ATOM 1470 C CA . CYS A 1 201 ? 10.239 -14.633 1.257 1.00 53.97 201 CYS A CA 1
ATOM 1471 C C . CYS A 1 201 ? 9.275 -13.746 2.066 1.00 53.97 201 CYS A C 1
ATOM 1473 O O . CYS A 1 201 ? 8.148 -14.138 2.360 1.00 53.97 201 CYS A O 1
ATOM 1475 N N . GLY A 1 202 ? 9.685 -12.509 2.365 1.00 57.19 202 GLY A N 1
ATOM 1476 C CA . GLY A 1 202 ? 8.918 -11.591 3.196 1.00 57.19 202 GLY A CA 1
ATOM 1477 C C . GLY A 1 202 ? 7.540 -11.227 2.638 1.00 57.19 202 GLY A C 1
ATOM 1478 O O . GLY A 1 202 ? 6.607 -11.104 3.429 1.00 57.19 202 GLY A O 1
ATOM 1479 N N . LEU A 1 203 ? 7.387 -11.061 1.319 1.00 61.00 203 LEU A N 1
ATOM 1480 C CA . LEU A 1 203 ? 6.099 -10.685 0.711 1.00 61.00 203 LEU A CA 1
ATOM 1481 C C . LEU A 1 203 ? 5.129 -11.866 0.627 1.00 61.00 203 LEU A C 1
ATOM 1483 O O . LEU A 1 203 ? 3.913 -11.685 0.719 1.00 61.00 203 LEU A O 1
ATOM 1487 N N . ARG A 1 204 ? 5.661 -13.081 0.465 1.00 72.50 204 ARG A N 1
ATOM 1488 C CA . ARG A 1 204 ? 4.857 -14.299 0.362 1.00 72.50 204 ARG A CA 1
ATOM 1489 C C . ARG A 1 204 ? 4.223 -14.658 1.703 1.00 72.50 204 ARG A C 1
ATOM 1491 O O . ARG A 1 204 ? 3.029 -14.947 1.734 1.00 72.50 204 ARG A O 1
ATOM 1498 N N . ASP A 1 205 ? 4.984 -14.548 2.789 1.00 73.50 205 ASP A N 1
ATOM 1499 C CA . ASP A 1 205 ? 4.485 -14.791 4.148 1.00 73.50 205 ASP A CA 1
ATOM 1500 C C . ASP A 1 205 ? 3.411 -13.766 4.548 1.00 73.50 205 ASP A C 1
ATOM 1502 O O . ASP A 1 205 ? 2.411 -14.104 5.177 1.00 73.50 205 ASP A O 1
ATOM 1506 N N . GLU A 1 206 ? 3.578 -12.509 4.126 1.00 75.31 206 GLU A N 1
ATOM 1507 C CA . GLU A 1 206 ? 2.623 -11.424 4.372 1.00 75.31 206 GLU A CA 1
ATOM 1508 C C . GLU A 1 206 ? 1.285 -11.659 3.666 1.00 75.31 206 GLU A C 1
ATOM 1510 O O . GLU A 1 206 ? 0.230 -11.592 4.298 1.00 75.31 206 GLU A O 1
ATOM 1515 N N . LEU A 1 207 ? 1.321 -11.976 2.367 1.00 75.12 207 LEU A N 1
ATOM 1516 C CA . LEU A 1 207 ? 0.114 -12.289 1.603 1.00 75.12 207 LEU A CA 1
ATOM 1517 C C . LEU A 1 207 ? -0.571 -13.547 2.133 1.00 75.12 207 LEU A C 1
ATOM 1519 O O . LEU A 1 207 ? -1.789 -13.537 2.287 1.00 75.12 207 LEU A O 1
ATOM 1523 N N . ALA A 1 208 ? 0.195 -14.589 2.466 1.00 81.19 208 ALA A N 1
ATOM 1524 C CA . ALA A 1 208 ? -0.349 -15.815 3.039 1.00 81.19 208 ALA A CA 1
ATOM 1525 C C . ALA A 1 208 ? -1.052 -15.546 4.377 1.00 81.19 208 ALA A C 1
ATOM 1527 O O . ALA A 1 208 ? -2.167 -16.022 4.588 1.00 81.19 208 ALA A O 1
ATOM 1528 N N . PHE A 1 209 ? -0.452 -14.737 5.255 1.00 79.12 209 PHE A N 1
ATOM 1529 C CA . PHE A 1 209 ? -1.049 -14.370 6.538 1.00 79.12 209 PHE A CA 1
ATOM 1530 C C . PHE A 1 209 ? -2.330 -13.539 6.369 1.00 79.12 209 PHE A C 1
ATOM 1532 O O . PHE A 1 209 ? -3.357 -13.841 6.982 1.00 79.12 209 PHE A O 1
ATOM 1539 N N . VAL A 1 210 ? -2.302 -12.517 5.505 1.00 78.81 210 VAL A N 1
ATOM 1540 C CA . VAL A 1 210 ? -3.473 -11.668 5.227 1.00 78.81 210 VAL A CA 1
ATOM 1541 C C . VAL A 1 210 ? -4.600 -12.475 4.583 1.00 78.81 210 VAL A C 1
ATOM 1543 O O . VAL A 1 210 ? -5.758 -12.333 4.976 1.00 78.81 210 VAL A O 1
ATOM 1546 N N . GLU A 1 211 ? -4.280 -13.346 3.626 1.00 82.00 211 GLU A N 1
ATOM 1547 C CA . GLU A 1 211 ? -5.258 -14.224 2.987 1.00 82.00 211 GLU A CA 1
ATOM 1548 C C . GLU A 1 211 ? -5.848 -15.222 3.991 1.00 82.00 211 GLU A C 1
ATOM 1550 O O . GLU A 1 211 ? -7.057 -15.459 3.983 1.00 82.00 211 GLU A O 1
ATOM 1555 N N . HIS A 1 212 ? -5.034 -15.760 4.902 1.00 80.06 212 HIS A N 1
ATOM 1556 C CA . HIS A 1 212 ? -5.502 -16.662 5.949 1.00 80.06 212 HIS A CA 1
ATOM 1557 C C . HIS A 1 212 ? -6.470 -15.965 6.917 1.00 80.06 212 HIS A C 1
ATOM 1559 O O . HIS A 1 212 ? -7.569 -16.473 7.147 1.00 80.06 212 HIS A O 1
ATOM 1565 N N . LEU A 1 213 ? -6.134 -14.764 7.407 1.00 77.38 213 LEU A N 1
ATOM 1566 C CA . LEU A 1 213 ? -7.051 -13.958 8.227 1.00 77.38 213 LEU A CA 1
ATOM 1567 C C . LEU A 1 213 ? -8.349 -13.626 7.477 1.00 77.38 213 LEU A C 1
ATOM 1569 O O . LEU A 1 213 ? -9.438 -13.711 8.047 1.00 77.38 213 LEU A O 1
ATOM 1573 N N . ALA A 1 214 ? -8.256 -13.291 6.187 1.00 75.88 214 ALA A N 1
ATOM 1574 C CA . ALA A 1 214 ? -9.429 -13.017 5.365 1.00 75.88 214 ALA A CA 1
ATOM 1575 C C . ALA A 1 214 ? -10.331 -14.256 5.226 1.00 75.88 214 ALA A C 1
ATOM 1577 O O . ALA A 1 214 ? -11.550 -14.142 5.373 1.00 75.88 214 ALA A O 1
ATOM 1578 N N . ARG A 1 215 ? -9.754 -15.446 5.014 1.00 78.81 215 ARG A N 1
ATOM 1579 C CA . ARG A 1 215 ? -10.507 -16.710 4.945 1.00 78.81 215 ARG A CA 1
ATOM 1580 C C . ARG A 1 215 ? -11.230 -17.015 6.254 1.00 78.81 215 ARG A C 1
ATOM 1582 O O . ARG A 1 215 ? -12.416 -17.331 6.208 1.00 78.81 215 ARG A O 1
ATOM 1589 N N . LEU A 1 216 ? -10.565 -16.852 7.398 1.00 71.19 216 LEU A N 1
ATOM 1590 C CA . LEU A 1 216 ? -11.180 -17.068 8.714 1.00 71.19 216 LEU A CA 1
ATOM 1591 C C . LEU A 1 216 ? -12.344 -16.104 8.960 1.00 71.19 216 LEU A C 1
ATOM 1593 O O . LEU A 1 216 ? -13.428 -16.534 9.350 1.00 71.19 216 LEU A O 1
ATOM 1597 N N . SER A 1 217 ? -12.164 -14.824 8.616 1.00 68.50 217 SER A N 1
ATOM 1598 C CA . SER A 1 217 ? -13.236 -13.830 8.720 1.00 68.50 217 SER A CA 1
ATOM 1599 C C . SER A 1 217 ? -14.446 -14.174 7.840 1.00 68.50 217 SER A C 1
ATOM 1601 O O . SER A 1 217 ? -15.590 -13.977 8.249 1.00 68.50 217 SER A O 1
ATOM 1603 N N . SER A 1 218 ? -14.210 -14.733 6.647 1.00 72.06 218 SER A N 1
ATOM 1604 C CA . SER A 1 218 ? -15.271 -15.153 5.730 1.00 72.06 218 SER A CA 1
ATOM 1605 C C . SER A 1 218 ? -15.995 -16.401 6.230 1.00 72.06 218 SER A C 1
ATOM 1607 O O . SER A 1 218 ? -17.217 -16.461 6.115 1.00 72.06 218 SER A O 1
ATOM 1609 N N . ALA A 1 219 ? -15.268 -17.379 6.776 1.00 68.00 219 ALA A N 1
ATOM 1610 C CA . ALA A 1 219 ? -15.843 -18.621 7.285 1.00 68.00 219 ALA A CA 1
ATOM 1611 C C . ALA A 1 219 ? -16.776 -18.349 8.472 1.00 68.00 219 ALA A C 1
ATOM 1613 O O . ALA A 1 219 ? -17.943 -18.726 8.431 1.00 68.00 219 ALA A O 1
ATOM 1614 N N . GLU A 1 220 ? -16.328 -17.583 9.471 1.00 66.75 220 GLU A N 1
ATOM 1615 C CA . GLU A 1 220 ? -17.181 -17.210 10.609 1.00 66.75 220 GLU A CA 1
ATOM 1616 C C . GLU A 1 220 ? -18.375 -16.344 10.194 1.00 66.75 220 GLU A C 1
ATOM 1618 O O . GLU A 1 220 ? -19.475 -16.473 10.740 1.00 66.75 220 GLU A O 1
ATOM 1623 N N . GLN A 1 221 ? -18.187 -15.452 9.215 1.00 62.31 221 GLN A N 1
ATOM 1624 C CA . GLN A 1 221 ? -19.276 -14.630 8.701 1.00 62.31 221 GLN A CA 1
ATOM 1625 C C . GLN A 1 221 ? -20.321 -15.475 7.961 1.00 62.31 221 GLN A C 1
ATOM 1627 O O . GLN A 1 221 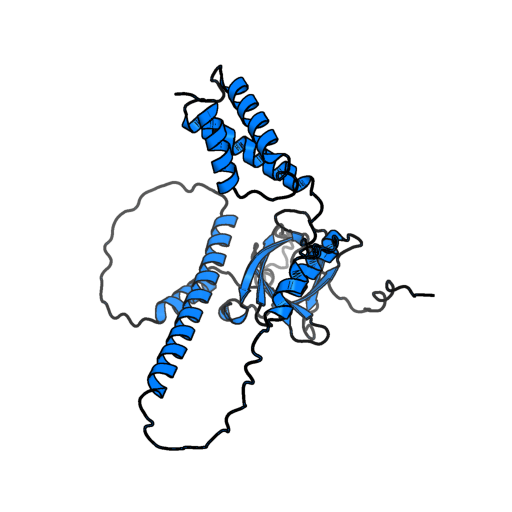? -21.517 -15.233 8.131 1.00 62.31 221 GLN A O 1
ATOM 1632 N N . GLN A 1 222 ? -19.900 -16.486 7.197 1.00 64.19 222 GLN A N 1
ATOM 1633 C CA . GLN A 1 222 ? -20.798 -17.458 6.569 1.00 64.19 222 GLN A CA 1
ATOM 1634 C C . GLN A 1 222 ? -21.541 -18.295 7.614 1.00 64.19 222 GLN A C 1
ATOM 1636 O O . GLN A 1 222 ? -22.763 -18.420 7.525 1.00 64.19 222 GLN A O 1
ATOM 1641 N N . ASP A 1 223 ? -20.844 -18.766 8.645 1.00 72.06 223 ASP A N 1
ATOM 1642 C CA . ASP A 1 223 ? -21.419 -19.534 9.751 1.00 72.06 223 ASP A CA 1
ATOM 1643 C C . ASP A 1 223 ? -22.476 -18.731 10.517 1.00 72.06 223 ASP A C 1
ATOM 1645 O O . ASP A 1 223 ? -23.570 -19.211 10.826 1.00 72.06 223 ASP A O 1
ATOM 1649 N N . ARG A 1 224 ? -22.190 -17.454 10.783 1.00 66.38 224 ARG A N 1
AT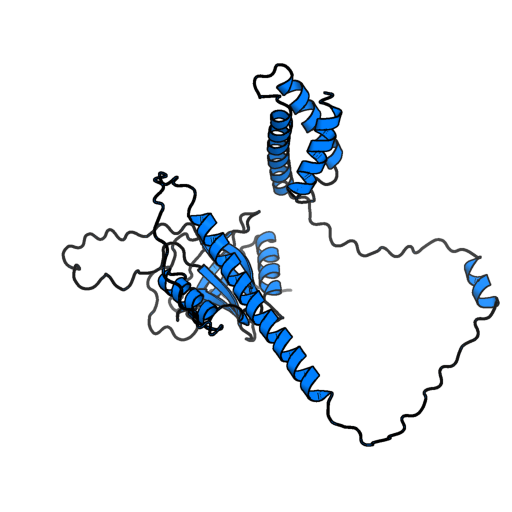OM 1650 C CA . ARG A 1 224 ? -23.132 -16.550 11.445 1.00 66.38 224 ARG A CA 1
ATOM 1651 C C . ARG A 1 224 ? -24.363 -16.289 10.582 1.00 66.38 224 ARG A C 1
ATOM 1653 O O . ARG A 1 224 ? -25.470 -16.315 11.118 1.00 66.38 224 ARG A O 1
ATOM 1660 N N . ILE A 1 225 ? -24.183 -16.084 9.273 1.00 58.22 225 ILE A N 1
ATOM 1661 C CA . ILE A 1 225 ? -25.287 -15.930 8.314 1.00 58.22 225 ILE A CA 1
ATOM 1662 C C . ILE A 1 225 ? -26.144 -17.204 8.287 1.00 58.22 225 ILE A C 1
ATOM 1664 O O . ILE A 1 225 ? -27.367 -17.116 8.406 1.00 58.22 225 ILE A O 1
ATOM 1668 N N . GLN A 1 226 ? -25.531 -18.388 8.213 1.00 67.81 226 GLN A N 1
ATOM 1669 C CA . GLN A 1 226 ? -26.255 -19.661 8.239 1.00 67.81 226 GLN A CA 1
ATOM 1670 C C . GLN A 1 226 ? -27.016 -19.876 9.550 1.00 67.81 226 GLN A C 1
ATOM 1672 O O . GLN A 1 226 ? -28.171 -20.305 9.510 1.00 67.81 226 GLN A O 1
ATOM 1677 N N . ARG A 1 227 ? -26.440 -19.523 10.706 1.00 74.19 227 ARG A N 1
ATOM 1678 C CA . ARG A 1 227 ? -27.143 -19.594 11.999 1.00 74.19 227 ARG A CA 1
ATOM 1679 C C . ARG A 1 227 ? -28.326 -18.631 12.061 1.00 74.19 227 ARG A C 1
ATOM 1681 O O . ARG A 1 227 ? -29.385 -19.031 12.536 1.00 74.19 227 ARG A O 1
ATOM 1688 N N . THR A 1 228 ? -28.196 -17.403 11.550 1.00 61.75 228 THR A N 1
ATOM 1689 C CA . THR A 1 228 ? -29.331 -16.463 11.489 1.00 61.75 228 THR A CA 1
ATOM 1690 C C . THR A 1 228 ? -30.434 -16.948 10.552 1.00 61.75 228 THR A C 1
ATOM 1692 O O . THR A 1 228 ? -31.599 -16.934 10.939 1.00 61.75 228 THR A O 1
ATOM 1695 N N . LEU A 1 229 ? -30.078 -17.474 9.375 1.00 66.06 229 LEU A N 1
ATOM 1696 C CA . LEU A 1 229 ? -31.049 -18.019 8.422 1.00 66.06 229 LEU A CA 1
ATOM 1697 C C . LEU A 1 229 ? -31.747 -19.275 8.975 1.00 66.06 229 LEU A C 1
ATOM 1699 O O . LEU A 1 229 ? -32.954 -19.449 8.805 1.00 66.06 229 LEU A O 1
ATOM 1703 N N . SER A 1 230 ? -31.018 -20.128 9.698 1.00 74.69 230 SER A N 1
ATOM 1704 C CA . SER A 1 230 ? -31.574 -21.331 10.336 1.00 74.69 230 SER A CA 1
ATOM 1705 C C . SER A 1 230 ? -32.482 -20.991 11.526 1.00 74.69 230 SER A C 1
ATOM 1707 O O . SER A 1 230 ? -33.521 -21.628 11.720 1.00 74.69 230 SER A O 1
ATOM 1709 N N . ALA A 1 231 ? -32.140 -19.957 12.302 1.00 68.06 231 ALA A N 1
ATOM 1710 C CA . ALA A 1 231 ? -32.964 -19.474 13.409 1.00 68.06 231 ALA A CA 1
ATOM 1711 C C . ALA A 1 231 ? -34.269 -18.816 12.922 1.00 68.06 231 ALA A C 1
ATOM 1713 O O . ALA A 1 231 ? -35.328 -19.086 13.489 1.00 68.06 231 ALA A O 1
ATOM 1714 N N . GLU A 1 232 ? -34.232 -18.028 11.840 1.00 58.78 232 GLU A N 1
ATOM 1715 C CA . GLU A 1 232 ? -35.444 -17.456 11.229 1.00 58.78 232 GLU A CA 1
ATOM 1716 C C . GLU A 1 232 ? -36.352 -18.535 10.623 1.00 58.78 232 GLU A C 1
AT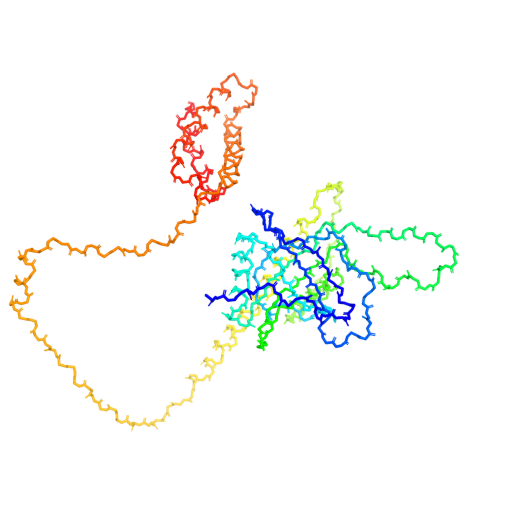OM 1718 O O . GLU A 1 232 ? -37.571 -18.494 10.802 1.00 58.78 232 GLU A O 1
ATOM 1723 N N . THR A 1 233 ? -35.768 -19.563 9.999 1.00 60.81 233 THR A N 1
ATOM 1724 C CA . THR A 1 233 ? -36.532 -20.691 9.437 1.00 60.81 233 THR A CA 1
ATOM 1725 C C . THR A 1 233 ? -37.232 -21.512 10.530 1.00 60.81 233 THR A C 1
ATOM 1727 O O . THR A 1 233 ? -38.327 -22.030 10.318 1.00 60.81 233 THR A O 1
ATOM 1730 N N . THR A 1 234 ? -36.659 -21.571 11.737 1.00 55.81 234 THR A N 1
ATOM 1731 C CA . THR A 1 234 ? -37.241 -22.309 12.872 1.00 55.81 234 THR A CA 1
ATOM 1732 C C . THR A 1 234 ? -38.388 -21.545 13.552 1.00 55.81 234 THR A C 1
ATOM 1734 O O . THR A 1 234 ? -39.279 -22.166 14.131 1.00 55.81 234 THR A O 1
ATOM 1737 N N . MET A 1 235 ? -38.442 -20.210 13.445 1.00 51.28 235 MET A N 1
ATOM 1738 C CA . MET A 1 235 ? -39.497 -19.398 14.076 1.00 51.28 235 MET A CA 1
ATOM 1739 C C . MET A 1 235 ? -40.716 -19.106 13.185 1.00 51.28 235 MET A C 1
ATOM 1741 O O . MET A 1 235 ? -41.728 -18.627 13.692 1.00 51.28 235 MET A O 1
ATOM 1745 N N . MET A 1 236 ? -40.687 -19.442 11.889 1.00 51.19 236 MET A N 1
ATOM 1746 C CA . MET A 1 236 ? -41.844 -19.246 10.995 1.00 51.19 236 MET A CA 1
ATOM 1747 C C . MET A 1 236 ? -42.815 -20.437 10.909 1.00 51.19 236 MET A C 1
ATOM 1749 O O . MET A 1 236 ? -43.837 -20.323 10.236 1.00 51.19 236 MET A O 1
ATOM 1753 N N . SER A 1 237 ? -42.570 -21.553 11.608 1.00 49.62 237 SER A N 1
ATOM 1754 C CA . SER A 1 237 ? -43.415 -22.758 11.490 1.00 49.62 237 SER A CA 1
ATOM 1755 C C . SER A 1 237 ? -44.388 -23.013 12.652 1.00 49.62 237 SER A C 1
ATOM 1757 O O . SER A 1 237 ? -44.924 -24.116 12.766 1.00 49.62 237 SER A O 1
ATOM 1759 N N . GLY A 1 238 ? -44.684 -22.025 13.502 1.00 51.34 238 GLY A N 1
ATOM 1760 C CA . GLY A 1 238 ? -45.660 -22.244 14.572 1.00 51.34 238 GLY A CA 1
ATOM 1761 C C . GLY A 1 238 ? -46.180 -20.989 15.252 1.00 51.34 238 GLY A C 1
ATOM 1762 O O . GLY A 1 238 ? -45.696 -20.656 16.322 1.00 51.34 238 GLY A O 1
ATOM 1763 N N . ALA A 1 239 ? -47.194 -20.339 14.668 1.00 43.44 239 ALA A N 1
ATOM 1764 C CA . ALA A 1 239 ? -48.213 -19.577 15.408 1.00 43.44 239 ALA A CA 1
ATOM 1765 C C . ALA A 1 239 ? -49.307 -19.027 14.473 1.00 43.44 239 ALA A C 1
ATOM 1767 O O . ALA A 1 239 ? -49.400 -17.830 14.203 1.00 43.44 239 ALA A O 1
ATOM 1768 N N . THR A 1 240 ? -50.213 -19.889 14.019 1.00 51.03 240 THR A N 1
ATOM 1769 C CA . THR A 1 240 ? -51.592 -19.461 13.759 1.00 51.03 240 THR A CA 1
ATOM 1770 C C . THR A 1 240 ? -52.318 -19.347 15.096 1.00 51.03 240 THR A C 1
ATOM 1772 O O . THR A 1 240 ? -52.749 -20.369 15.617 1.00 51.03 240 THR A O 1
ATOM 1775 N N . ALA A 1 241 ? -52.454 -18.137 15.652 1.00 46.91 241 ALA A N 1
ATOM 1776 C CA . ALA A 1 241 ? -53.609 -17.732 16.469 1.00 46.91 241 ALA A CA 1
ATOM 1777 C C . ALA A 1 241 ? -53.493 -16.275 16.961 1.00 46.91 241 ALA A C 1
ATOM 1779 O O . ALA A 1 241 ? -52.697 -15.955 17.833 1.00 46.91 241 ALA A O 1
ATOM 1780 N N . LEU A 1 242 ? -54.378 -15.434 16.417 1.00 49.47 242 LEU A N 1
ATOM 1781 C CA . LEU A 1 242 ? -55.136 -14.378 17.102 1.00 49.47 242 LEU A CA 1
ATOM 1782 C C . LEU A 1 242 ? -54.382 -13.420 18.046 1.00 49.47 242 LEU A C 1
ATOM 1784 O O . LEU A 1 242 ? -54.235 -13.686 19.234 1.00 49.47 242 LEU A O 1
ATOM 1788 N N . SER A 1 243 ? -54.158 -12.189 17.579 1.00 39.38 243 SER A N 1
ATOM 1789 C CA . SER A 1 243 ? -54.598 -10.999 18.325 1.00 39.38 243 SER A CA 1
ATOM 1790 C C . SER A 1 243 ? -54.738 -9.792 17.407 1.00 39.38 243 SER A C 1
ATOM 1792 O O . SER A 1 243 ? -53.801 -9.313 16.777 1.00 39.38 243 SER A O 1
ATOM 1794 N N . ARG A 1 244 ? -55.987 -9.348 17.319 1.00 47.75 244 ARG A N 1
ATOM 1795 C CA . ARG A 1 244 ? -56.498 -8.248 16.517 1.00 47.75 244 ARG A CA 1
ATOM 1796 C C . ARG A 1 244 ? -56.541 -7.026 17.430 1.00 47.75 244 ARG A C 1
ATOM 1798 O O . ARG A 1 244 ? -57.424 -6.946 18.277 1.00 47.75 244 ARG A O 1
ATOM 1805 N N . THR A 1 245 ? -55.625 -6.079 17.265 1.00 39.00 245 THR A N 1
ATOM 1806 C CA . THR A 1 245 ? -55.754 -4.746 17.868 1.00 39.00 245 THR A CA 1
ATOM 1807 C C . THR A 1 245 ? -55.705 -3.685 16.779 1.00 39.00 245 THR A C 1
ATOM 1809 O O . THR A 1 245 ? -54.760 -3.548 16.006 1.00 39.00 245 THR A O 1
ATOM 1812 N N . TYR A 1 246 ? -56.830 -2.983 16.687 1.00 44.44 246 TYR A N 1
ATOM 1813 C CA . TYR A 1 246 ? -57.120 -1.918 15.747 1.00 44.44 246 TYR A CA 1
ATOM 1814 C C . TYR A 1 246 ? -56.199 -0.723 16.002 1.00 44.44 246 TYR A C 1
ATOM 1816 O O . TYR A 1 246 ? -56.212 -0.153 17.090 1.00 44.44 246 TYR A O 1
ATOM 1824 N N . SER A 1 247 ? -55.444 -0.317 14.981 1.00 43.81 247 SER A N 1
ATOM 1825 C CA . SER A 1 247 ? -54.742 0.968 14.944 1.00 43.81 247 SER A CA 1
ATOM 1826 C C . SER A 1 247 ? -55.414 1.864 13.906 1.00 43.81 247 SER A C 1
ATOM 1828 O O . SER A 1 247 ? -55.616 1.465 12.761 1.00 43.81 247 SER A O 1
ATOM 1830 N N . ALA A 1 248 ? -55.821 3.050 14.353 1.00 49.31 248 ALA A N 1
ATOM 1831 C CA . ALA A 1 248 ? -56.641 4.008 13.623 1.00 49.31 248 ALA A CA 1
ATOM 1832 C C . ALA A 1 248 ? -55.957 4.559 12.350 1.00 49.31 248 ALA A C 1
ATOM 1834 O O . ALA A 1 248 ? -54.750 4.817 12.364 1.00 49.31 248 ALA A O 1
ATOM 1835 N N . PRO A 1 249 ? -56.712 4.814 11.263 1.00 48.69 249 PRO A N 1
ATOM 1836 C CA . PRO A 1 249 ? -56.165 5.399 10.046 1.00 48.69 249 PRO A CA 1
ATOM 1837 C C . PRO A 1 249 ? -55.903 6.900 10.235 1.00 48.69 249 PRO A C 1
ATOM 1839 O O . PRO A 1 249 ? -56.808 7.673 10.551 1.00 48.69 249 PRO A O 1
ATOM 1842 N N . ARG A 1 250 ? -54.658 7.334 10.008 1.00 48.41 250 ARG A N 1
ATOM 1843 C CA . ARG A 1 250 ? -54.333 8.757 9.845 1.00 48.41 250 ARG A CA 1
ATOM 1844 C C . ARG A 1 250 ? -54.789 9.216 8.460 1.00 48.41 250 ARG A C 1
ATOM 1846 O O . ARG A 1 250 ? -54.393 8.647 7.447 1.00 48.41 250 ARG A O 1
ATOM 1853 N N . ALA A 1 251 ? -55.623 10.250 8.441 1.00 41.00 251 ALA A N 1
ATOM 1854 C CA . ALA A 1 251 ? -56.130 10.882 7.234 1.00 41.00 251 ALA A CA 1
ATOM 1855 C C . ALA A 1 251 ? -54.989 11.546 6.444 1.00 41.00 251 ALA A C 1
ATOM 1857 O O . ALA A 1 251 ? -54.471 12.590 6.838 1.00 41.00 251 ALA A O 1
ATOM 1858 N N . HIS A 1 252 ? -54.615 10.952 5.311 1.00 48.31 252 HIS A N 1
ATOM 1859 C CA . HIS A 1 252 ? -53.850 11.641 4.277 1.00 48.31 252 HIS A CA 1
ATOM 1860 C C . HIS A 1 252 ? -54.793 12.583 3.525 1.00 48.31 252 HIS A C 1
ATOM 1862 O O . HIS A 1 252 ? -55.651 12.156 2.754 1.00 48.31 252 HIS A O 1
ATOM 1868 N N . THR A 1 253 ? -54.647 13.884 3.763 1.00 46.25 253 THR A N 1
ATOM 1869 C CA . THR A 1 253 ? -55.307 14.916 2.968 1.00 46.25 253 THR A CA 1
ATOM 1870 C C . THR A 1 253 ? -54.547 15.085 1.654 1.00 46.25 253 THR A C 1
ATOM 1872 O O . THR A 1 253 ? -53.485 15.700 1.590 1.00 46.25 253 THR A O 1
ATOM 1875 N N . ASN A 1 254 ? -55.099 14.522 0.579 1.00 48.09 254 ASN A N 1
ATOM 1876 C CA . ASN A 1 254 ? -54.665 14.809 -0.785 1.00 48.09 254 ASN A CA 1
ATOM 1877 C C . ASN A 1 254 ? -55.007 16.268 -1.115 1.00 48.09 254 ASN A C 1
ATOM 1879 O O . ASN A 1 254 ? -56.128 16.582 -1.519 1.00 48.09 254 ASN A O 1
ATOM 1883 N N . LYS A 1 255 ? -54.041 17.173 -0.925 1.00 54.88 255 LYS A N 1
ATOM 1884 C CA . LYS A 1 255 ? -54.116 18.528 -1.476 1.00 54.88 255 LYS A CA 1
ATOM 1885 C C . LYS A 1 255 ? -54.047 18.425 -2.997 1.00 54.88 255 LYS A C 1
ATOM 1887 O O . LYS A 1 255 ? -53.014 18.105 -3.574 1.00 54.88 255 LYS A O 1
ATOM 1892 N N . ARG A 1 256 ? -55.195 18.667 -3.624 1.00 54.41 256 ARG A N 1
ATOM 1893 C CA . ARG A 1 256 ? -55.377 18.811 -5.066 1.00 54.41 256 ARG A CA 1
ATOM 1894 C C . ARG A 1 256 ? -54.551 20.014 -5.531 1.00 54.41 256 ARG A C 1
ATOM 1896 O O . ARG A 1 256 ? -54.887 21.145 -5.197 1.00 54.41 256 ARG A O 1
ATOM 1903 N N . MET A 1 257 ? -53.463 19.740 -6.243 1.00 55.34 257 MET A N 1
ATOM 1904 C CA . MET A 1 257 ? -52.595 20.743 -6.861 1.00 55.34 257 MET A CA 1
ATOM 1905 C C . MET A 1 257 ? -53.424 21.540 -7.876 1.00 55.34 257 MET A C 1
ATOM 1907 O O . MET A 1 257 ? -54.107 20.951 -8.719 1.00 55.34 257 MET A O 1
ATOM 1911 N N . THR A 1 258 ? -53.458 22.862 -7.726 1.00 71.06 258 THR A N 1
ATOM 1912 C CA . THR A 1 258 ? -54.280 23.739 -8.570 1.00 71.06 258 THR A CA 1
ATOM 1913 C C . THR A 1 258 ? -53.467 24.214 -9.768 1.00 71.06 258 THR A C 1
ATOM 1915 O O . THR A 1 258 ? -52.249 24.329 -9.681 1.00 71.06 258 THR A O 1
ATOM 1918 N N . LEU A 1 259 ? -54.121 24.498 -10.899 1.00 55.78 259 LEU A N 1
ATOM 1919 C CA . LEU A 1 259 ? -53.445 24.984 -12.115 1.00 55.78 259 LEU A CA 1
ATOM 1920 C C . LEU A 1 259 ? -52.689 26.311 -11.894 1.00 55.78 259 LEU A C 1
ATOM 1922 O O . LEU A 1 259 ? -51.736 26.595 -12.610 1.00 55.78 259 LEU A O 1
ATOM 1926 N N . SER A 1 260 ? -53.037 27.060 -10.848 1.00 59.34 260 SER A N 1
ATOM 1927 C CA . SER A 1 260 ? -52.324 28.253 -10.380 1.00 59.34 260 SER A CA 1
ATOM 1928 C C . SER A 1 260 ? -50.913 27.979 -9.826 1.00 59.34 260 SER A C 1
ATOM 1930 O O . SER A 1 260 ? -50.076 28.874 -9.866 1.00 59.34 260 SER A O 1
ATOM 1932 N N . ASP A 1 261 ? -50.605 26.754 -9.375 1.00 57.06 261 ASP A N 1
ATOM 1933 C CA . ASP A 1 261 ? -49.258 26.387 -8.894 1.00 57.06 261 ASP A CA 1
ATOM 1934 C C . ASP A 1 261 ? -48.271 26.120 -10.053 1.00 57.06 261 ASP A C 1
ATOM 1936 O O . ASP A 1 261 ? -47.057 26.111 -9.856 1.00 57.06 261 ASP A O 1
ATOM 1940 N N . ILE A 1 262 ? -48.778 25.917 -11.277 1.00 59.03 262 ILE A N 1
ATOM 1941 C CA . ILE A 1 262 ? -47.964 25.654 -12.477 1.00 59.03 262 ILE A CA 1
ATOM 1942 C C . ILE A 1 262 ? -47.546 26.964 -13.166 1.00 59.03 262 ILE A C 1
ATOM 1944 O O . ILE A 1 262 ? -46.469 27.033 -13.756 1.00 59.03 262 ILE A O 1
ATOM 1948 N N . GLU A 1 263 ? -48.328 28.038 -13.033 1.00 54.34 263 GLU A N 1
ATOM 1949 C CA . GLU A 1 263 ? -48.000 29.339 -13.639 1.00 54.34 263 GLU A CA 1
ATOM 1950 C C . GLU A 1 263 ? -46.901 30.110 -12.882 1.00 54.34 263 GLU A C 1
ATOM 1952 O O . GLU A 1 263 ? -46.251 30.977 -13.465 1.00 54.34 263 GLU A O 1
ATOM 1957 N N . GLN A 1 264 ? -46.592 29.745 -11.629 1.00 53.78 264 GLN A N 1
ATOM 1958 C CA . GLN A 1 264 ? -45.487 30.350 -10.867 1.00 53.78 264 GLN A CA 1
ATOM 1959 C C . GLN A 1 264 ? -44.081 29.910 -11.312 1.00 53.78 264 GLN A C 1
ATOM 1961 O O . GLN A 1 264 ? -43.100 30.505 -10.874 1.00 53.78 264 GLN A O 1
ATOM 1966 N N . PHE A 1 265 ? -43.953 28.927 -12.209 1.00 51.81 265 PHE A N 1
ATOM 1967 C CA . PHE A 1 265 ? -42.649 28.495 -12.735 1.00 51.81 265 PHE A CA 1
ATOM 1968 C C . PHE A 1 265 ? -42.246 29.165 -14.061 1.00 51.81 265 PHE A C 1
ATOM 1970 O O . PHE A 1 265 ? -41.109 28.997 -14.497 1.00 51.81 265 PHE A O 1
ATOM 1977 N N . ALA A 1 266 ? -43.138 29.927 -14.706 1.00 49.09 266 ALA A N 1
ATOM 1978 C CA . ALA A 1 266 ? -42.889 30.502 -16.035 1.00 49.09 266 ALA A CA 1
ATOM 1979 C C . ALA A 1 266 ? -42.392 31.963 -16.023 1.00 49.09 266 ALA A C 1
ATOM 1981 O O . ALA A 1 266 ? -41.936 32.458 -17.054 1.00 49.09 266 ALA A O 1
ATOM 1982 N N . ALA A 1 267 ? -42.435 32.653 -14.880 1.00 46.03 267 ALA A N 1
ATOM 1983 C CA . ALA A 1 267 ? -41.895 34.004 -14.731 1.00 46.03 267 ALA A CA 1
ATOM 1984 C C . ALA A 1 267 ? -40.568 33.931 -13.968 1.00 46.03 267 ALA A C 1
ATOM 1986 O O . ALA A 1 267 ? -40.538 33.679 -12.768 1.00 46.03 267 ALA A O 1
ATOM 1987 N N . GLY A 1 268 ? -39.471 34.055 -14.712 1.00 44.09 268 GLY A N 1
ATOM 1988 C CA . GLY A 1 268 ? -38.128 33.787 -14.225 1.00 44.09 268 GLY A CA 1
ATOM 1989 C C . GLY A 1 268 ? -37.675 34.659 -13.059 1.00 44.09 268 GLY A C 1
ATOM 1990 O O . GLY A 1 268 ? -38.003 35.838 -12.969 1.00 44.09 268 GLY A O 1
ATOM 1991 N N . ASP A 1 269 ? -36.794 34.072 -12.253 1.00 35.75 269 ASP A N 1
ATOM 1992 C CA . ASP A 1 269 ? -35.716 34.826 -11.640 1.00 35.75 269 ASP A CA 1
ATOM 1993 C C . ASP A 1 269 ? -34.419 34.019 -11.729 1.00 35.75 269 ASP A C 1
ATOM 1995 O O . ASP A 1 269 ? -34.326 32.848 -11.346 1.00 35.75 269 ASP A O 1
ATOM 1999 N N . SER A 1 270 ? -33.424 34.646 -12.343 1.00 52.09 270 SER A N 1
ATOM 2000 C CA . SER A 1 270 ? -32.077 34.118 -12.463 1.00 52.09 270 SER A CA 1
ATOM 2001 C C . SER A 1 270 ? -31.382 34.357 -11.136 1.00 52.09 270 SER A C 1
ATOM 2003 O O . SER A 1 270 ? -31.022 35.489 -10.856 1.00 52.09 270 SER A O 1
ATOM 2005 N N . THR A 1 271 ? -31.204 33.318 -10.321 1.00 49.88 271 THR A N 1
ATOM 2006 C CA . THR A 1 271 ? -30.063 33.094 -9.408 1.00 49.88 271 THR A CA 1
ATOM 2007 C C . THR A 1 271 ? -30.455 32.056 -8.357 1.00 49.88 271 THR A C 1
ATOM 2009 O O . THR A 1 271 ? -31.262 32.337 -7.485 1.00 49.88 271 THR A O 1
ATOM 2012 N N . ALA A 1 272 ? -29.886 30.849 -8.438 1.00 50.28 272 ALA A N 1
ATOM 2013 C CA . ALA A 1 272 ? -29.557 29.963 -7.304 1.00 50.28 272 ALA A CA 1
ATOM 2014 C C . ALA A 1 272 ? -29.385 28.518 -7.794 1.00 50.28 272 ALA A C 1
ATOM 2016 O O . ALA A 1 272 ? -30.102 27.600 -7.392 1.00 50.28 272 ALA A O 1
ATOM 2017 N N . THR A 1 273 ? -28.384 28.283 -8.644 1.00 42.75 273 THR A N 1
ATOM 2018 C CA . THR A 1 273 ? -27.858 26.927 -8.815 1.00 42.75 273 THR A CA 1
ATOM 2019 C C . THR A 1 273 ? -27.101 26.583 -7.538 1.00 42.75 273 THR A C 1
ATOM 2021 O O . THR A 1 273 ? -25.989 27.052 -7.305 1.00 42.75 273 THR A O 1
ATOM 2024 N N . LYS A 1 274 ? -27.754 25.820 -6.664 1.00 40.78 274 LYS A N 1
ATOM 2025 C CA . LYS A 1 274 ? -27.202 25.307 -5.410 1.00 40.78 274 LYS A CA 1
ATOM 2026 C C . LYS A 1 274 ? -25.940 24.485 -5.739 1.00 40.78 274 LYS A C 1
ATOM 2028 O O . LYS A 1 274 ? -26.070 23.482 -6.444 1.00 40.78 274 LYS A O 1
ATOM 2033 N N . PRO A 1 275 ? -24.732 24.883 -5.299 1.00 46.53 275 PRO A N 1
ATOM 2034 C CA . PRO A 1 275 ? -23.533 24.112 -5.583 1.00 46.53 275 PRO A CA 1
ATOM 2035 C C . PRO A 1 275 ? -23.620 22.789 -4.822 1.00 46.53 275 PRO A C 1
ATOM 2037 O O . PRO A 1 275 ? -23.791 22.759 -3.602 1.00 46.53 275 PRO A O 1
ATOM 2040 N N . ILE A 1 276 ? -23.538 21.688 -5.565 1.00 53.88 276 ILE A N 1
ATOM 2041 C CA . ILE A 1 276 ? -23.292 20.356 -5.014 1.00 53.88 276 ILE A CA 1
ATOM 2042 C C . ILE A 1 276 ? -21.997 20.457 -4.190 1.00 53.88 276 ILE A C 1
ATOM 2044 O O . ILE A 1 276 ? -21.035 21.041 -4.697 1.00 53.88 276 ILE A O 1
ATOM 2048 N N . PRO A 1 277 ? -21.933 19.936 -2.949 1.00 45.16 277 PRO A N 1
ATOM 2049 C CA . PRO A 1 277 ? -20.709 19.962 -2.161 1.00 45.16 277 PRO A CA 1
ATOM 2050 C C . PRO A 1 277 ? -19.626 19.166 -2.897 1.00 45.16 277 PRO A C 1
ATOM 2052 O O . PRO A 1 277 ? -19.614 17.937 -2.870 1.00 45.16 277 PRO A O 1
ATOM 2055 N N . GLN A 1 278 ? -18.737 19.867 -3.603 1.00 46.81 278 GLN A N 1
ATOM 2056 C CA . GLN A 1 278 ? -17.486 19.299 -4.081 1.00 46.81 278 GLN A CA 1
ATOM 2057 C C . GLN A 1 278 ? -16.714 18.861 -2.842 1.00 46.81 278 GLN A C 1
ATOM 2059 O O . GLN A 1 278 ? -16.274 19.692 -2.046 1.00 46.81 278 GLN A O 1
ATOM 2064 N N . ALA A 1 279 ? -16.611 17.543 -2.664 1.00 47.41 279 ALA A N 1
ATOM 2065 C CA . ALA A 1 279 ? -15.692 16.933 -1.723 1.00 47.41 279 ALA A CA 1
ATOM 2066 C C . ALA A 1 279 ? -14.328 17.608 -1.893 1.00 47.41 279 ALA A C 1
ATOM 2068 O O . ALA A 1 279 ? -13.847 17.744 -3.020 1.00 47.41 279 ALA A O 1
ATOM 2069 N N . ALA A 1 280 ? -13.780 18.103 -0.782 1.00 51.00 280 ALA A N 1
ATOM 2070 C CA . ALA A 1 280 ? -12.550 18.874 -0.742 1.00 51.00 280 ALA A CA 1
ATOM 2071 C C . ALA A 1 280 ? -11.465 18.159 -1.554 1.00 51.00 280 ALA A C 1
ATOM 2073 O O . ALA A 1 280 ? -10.980 17.099 -1.167 1.00 51.00 280 ALA A O 1
ATOM 2074 N N . GLN A 1 281 ? -11.152 18.731 -2.714 1.00 53.44 281 GLN A N 1
ATOM 2075 C CA . GLN A 1 281 ? -10.142 18.239 -3.631 1.00 53.44 281 GLN A CA 1
ATOM 2076 C C . GLN A 1 281 ? -8.798 18.355 -2.905 1.00 53.44 281 GLN A C 1
ATOM 2078 O O . GLN A 1 281 ? -8.321 19.463 -2.650 1.00 53.44 281 GLN A O 1
ATOM 2083 N N . GLU A 1 282 ? -8.248 17.217 -2.479 1.00 56.22 282 GLU A N 1
ATOM 2084 C CA . GLU A 1 282 ? -6.922 17.152 -1.875 1.00 56.22 282 GLU A CA 1
ATOM 2085 C C . GLU A 1 282 ? -5.906 17.797 -2.818 1.00 56.22 282 GLU A C 1
ATOM 2087 O O . GLU A 1 282 ? -5.960 17.627 -4.039 1.00 56.22 282 GLU A O 1
ATOM 2092 N N . ALA A 1 283 ? -5.024 18.613 -2.241 1.00 62.41 283 ALA A N 1
ATOM 2093 C CA . ALA A 1 283 ? -4.021 19.337 -2.999 1.00 62.41 283 ALA A CA 1
ATOM 2094 C C . ALA A 1 283 ? -3.164 18.347 -3.816 1.00 62.41 283 ALA A C 1
ATOM 2096 O O . ALA A 1 283 ? -2.804 17.291 -3.290 1.00 62.41 283 ALA A O 1
ATOM 2097 N N . PRO A 1 284 ? -2.836 18.673 -5.080 1.00 63.66 284 PRO A N 1
ATOM 2098 C CA . PRO A 1 284 ? -2.034 17.810 -5.939 1.00 63.66 284 PRO A CA 1
ATOM 2099 C C . PRO A 1 284 ? -0.692 17.514 -5.266 1.00 63.66 284 PRO A C 1
ATOM 2101 O O . PRO A 1 284 ? 0.051 18.435 -4.925 1.00 63.66 284 PRO A O 1
ATOM 2104 N N . SER A 1 285 ? -0.399 16.233 -5.049 1.00 77.31 285 SER A N 1
ATOM 2105 C CA . SER A 1 285 ? 0.854 15.802 -4.435 1.00 77.31 285 SER A CA 1
ATOM 2106 C C . SER A 1 285 ? 1.865 15.502 -5.547 1.00 77.31 285 SER A C 1
ATOM 2108 O O . SER A 1 285 ? 1.620 14.666 -6.420 1.00 77.31 285 SER A O 1
ATOM 2110 N N . GLU A 1 286 ? 3.001 16.207 -5.546 1.00 88.25 286 GLU A N 1
ATOM 2111 C CA . GLU A 1 286 ? 4.076 16.010 -6.536 1.00 88.25 286 GLU A CA 1
ATOM 2112 C C . GLU A 1 286 ? 4.559 14.547 -6.564 1.00 88.25 286 GLU A C 1
ATOM 2114 O O . GLU A 1 286 ? 4.858 14.000 -7.626 1.00 88.25 286 GLU A O 1
ATOM 2119 N N . LEU A 1 287 ? 4.529 13.880 -5.406 1.00 83.12 287 LEU A N 1
ATOM 2120 C CA . LEU A 1 287 ? 4.904 12.475 -5.239 1.00 83.12 287 LEU A CA 1
ATOM 2121 C C . LEU A 1 287 ? 3.984 11.525 -6.021 1.00 83.12 287 LEU A C 1
ATOM 2123 O O . LEU A 1 287 ? 4.464 10.611 -6.696 1.00 83.12 287 LEU A O 1
ATOM 2127 N N . THR A 1 288 ? 2.667 11.761 -5.996 1.00 89.44 288 THR A N 1
ATOM 2128 C CA . THR A 1 288 ? 1.700 10.961 -6.767 1.00 89.44 288 THR A CA 1
ATOM 2129 C C . THR A 1 288 ? 1.952 11.089 -8.269 1.00 89.44 288 THR A C 1
ATOM 2131 O O . THR A 1 288 ? 1.882 10.103 -9.008 1.00 89.44 288 THR A O 1
ATOM 2134 N N . GLU A 1 289 ? 2.298 12.291 -8.736 1.00 94.12 289 GLU A N 1
ATOM 2135 C CA . GLU A 1 289 ? 2.589 12.524 -10.149 1.00 94.12 289 GLU A CA 1
ATOM 2136 C C . GLU A 1 289 ? 3.845 11.760 -10.606 1.00 94.12 289 GLU A C 1
ATOM 2138 O O . GLU A 1 289 ? 3.864 11.177 -11.695 1.00 94.12 289 GLU A O 1
ATOM 2143 N N . GLU A 1 290 ? 4.897 11.732 -9.785 1.00 94.75 290 GLU A N 1
ATOM 2144 C CA . GLU A 1 290 ? 6.125 10.985 -10.073 1.00 94.75 290 GLU A CA 1
ATOM 2145 C C . GLU A 1 290 ? 5.902 9.469 -10.105 1.00 94.75 290 GLU A C 1
ATOM 2147 O O . GLU A 1 290 ? 6.371 8.803 -11.039 1.00 94.75 290 GLU A O 1
ATOM 2152 N N . ALA A 1 291 ? 5.135 8.932 -9.151 1.00 94.06 291 ALA A N 1
ATOM 2153 C CA . ALA A 1 291 ? 4.772 7.517 -9.108 1.00 94.06 291 ALA A CA 1
ATOM 2154 C C . ALA A 1 291 ? 4.005 7.096 -10.375 1.00 94.06 291 ALA A C 1
ATOM 2156 O O . ALA A 1 291 ? 4.407 6.156 -11.071 1.00 94.06 291 ALA A O 1
ATOM 2157 N N . ASN A 1 292 ? 2.976 7.864 -10.753 1.00 96.31 292 ASN A N 1
ATOM 2158 C CA . ASN A 1 292 ? 2.191 7.635 -11.968 1.00 96.31 292 ASN A CA 1
ATOM 2159 C C . ASN A 1 292 ? 3.061 7.688 -13.239 1.00 96.31 292 ASN A C 1
ATOM 2161 O O . ASN A 1 292 ? 2.935 6.840 -14.126 1.00 96.31 292 ASN A O 1
ATOM 2165 N N . LYS A 1 293 ? 3.989 8.653 -13.335 1.00 96.75 293 LYS A N 1
ATOM 2166 C CA . LYS A 1 293 ? 4.926 8.762 -14.470 1.00 96.75 293 LYS A CA 1
ATOM 2167 C C . LYS A 1 293 ? 5.851 7.554 -14.570 1.00 96.75 293 LYS A C 1
ATOM 2169 O O . LYS A 1 293 ? 6.120 7.088 -15.679 1.00 96.75 293 LYS A O 1
ATOM 2174 N N . LYS A 1 294 ? 6.376 7.064 -13.444 1.00 97.31 294 LYS A N 1
ATOM 2175 C CA . LYS A 1 294 ? 7.270 5.898 -13.417 1.00 97.31 294 LYS A CA 1
ATOM 2176 C C . LYS A 1 294 ? 6.532 4.643 -13.885 1.00 97.31 294 LYS A C 1
ATOM 2178 O O . LYS A 1 294 ? 7.044 3.944 -14.760 1.00 97.31 294 LYS A O 1
ATOM 2183 N N . LEU A 1 295 ? 5.320 4.426 -13.376 1.00 97.25 295 LEU A N 1
ATOM 2184 C CA . LEU A 1 295 ? 4.468 3.302 -13.762 1.00 97.25 295 LEU A CA 1
ATOM 2185 C C . LEU A 1 295 ? 4.104 3.356 -15.255 1.00 97.25 295 LEU A C 1
ATOM 2187 O O . LEU A 1 295 ? 4.272 2.369 -15.970 1.00 97.25 295 LEU A O 1
ATOM 2191 N N . ALA A 1 296 ? 3.713 4.529 -15.765 1.00 97.81 296 ALA A N 1
ATOM 2192 C CA . ALA A 1 296 ? 3.412 4.725 -17.184 1.00 97.81 296 ALA A CA 1
ATOM 2193 C C . ALA A 1 296 ? 4.591 4.340 -18.092 1.00 97.81 296 ALA A C 1
ATOM 2195 O O . ALA A 1 296 ? 4.410 3.639 -19.084 1.00 97.81 296 ALA A O 1
ATOM 2196 N N . LYS A 1 297 ? 5.818 4.755 -17.745 1.00 98.25 297 LYS A N 1
ATOM 2197 C CA . LYS A 1 297 ? 7.020 4.411 -18.525 1.00 98.25 297 LYS A CA 1
ATOM 2198 C C . LYS A 1 297 ? 7.252 2.901 -18.592 1.00 98.25 297 LYS A C 1
ATOM 2200 O O . LYS A 1 297 ? 7.624 2.406 -19.652 1.00 98.25 297 LYS A O 1
ATOM 2205 N N . GLN A 1 298 ? 7.044 2.186 -17.485 1.00 98.31 298 GLN A N 1
ATOM 2206 C CA . GLN A 1 298 ? 7.186 0.728 -17.439 1.00 98.31 298 GLN A CA 1
ATOM 2207 C C . GLN A 1 298 ? 6.139 0.036 -18.318 1.00 98.31 298 GLN A C 1
ATOM 2209 O O . GLN A 1 298 ? 6.495 -0.839 -19.106 1.00 98.31 298 GLN A O 1
ATOM 2214 N N . LEU A 1 299 ? 4.880 0.481 -18.249 1.00 98.31 299 LEU A N 1
ATOM 2215 C CA . LEU A 1 299 ? 3.792 -0.070 -19.058 1.00 98.31 299 LEU A CA 1
ATOM 2216 C C . LEU A 1 299 ? 3.997 0.166 -20.561 1.00 98.31 299 LEU A C 1
ATOM 2218 O O . LEU A 1 299 ? 3.762 -0.746 -21.344 1.00 98.31 299 LEU A O 1
ATOM 2222 N N . ILE A 1 300 ? 4.505 1.334 -20.972 1.00 98.50 300 ILE A N 1
ATOM 2223 C CA . ILE A 1 300 ? 4.821 1.605 -22.388 1.00 98.50 300 ILE A CA 1
ATOM 2224 C C . ILE A 1 300 ? 5.907 0.649 -22.899 1.00 98.50 300 ILE A C 1
ATOM 2226 O O . ILE A 1 300 ? 5.797 0.122 -24.001 1.00 98.50 300 ILE A O 1
ATOM 2230 N N . ILE A 1 301 ? 6.955 0.398 -22.104 1.00 98.38 301 ILE A N 1
ATOM 2231 C CA . ILE A 1 301 ? 8.026 -0.540 -22.483 1.00 98.38 301 ILE A CA 1
ATOM 2232 C C . ILE A 1 301 ? 7.470 -1.962 -22.621 1.00 98.38 301 ILE A C 1
ATOM 2234 O O . ILE A 1 301 ? 7.830 -2.661 -23.565 1.00 98.38 301 ILE A O 1
ATOM 2238 N N . ALA A 1 302 ? 6.594 -2.381 -21.703 1.00 98.06 302 ALA A N 1
ATOM 2239 C CA . ALA A 1 302 ? 5.941 -3.684 -21.772 1.00 98.06 302 ALA A CA 1
ATOM 2240 C C . ALA A 1 302 ? 5.059 -3.815 -23.028 1.00 98.06 302 ALA A C 1
ATOM 2242 O O . ALA A 1 302 ? 5.213 -4.782 -23.767 1.00 98.06 302 ALA A O 1
ATOM 2243 N N . ALA A 1 303 ? 4.225 -2.814 -23.327 1.00 98.06 303 ALA A N 1
ATOM 2244 C CA . ALA A 1 303 ? 3.342 -2.816 -24.495 1.00 98.06 303 ALA A CA 1
ATOM 2245 C C . ALA A 1 303 ? 4.110 -2.823 -25.832 1.00 98.06 303 ALA A C 1
ATOM 2247 O O . ALA A 1 303 ? 3.736 -3.532 -26.764 1.00 98.06 303 ALA A O 1
ATOM 2248 N N . LEU A 1 304 ? 5.221 -2.081 -25.932 1.00 98.12 304 LEU A N 1
ATOM 2249 C CA . LEU A 1 304 ? 6.095 -2.120 -27.115 1.00 98.12 304 LEU A CA 1
ATOM 2250 C C . LEU A 1 304 ? 6.778 -3.485 -27.275 1.00 98.12 304 LEU A C 1
ATOM 2252 O O . LEU A 1 304 ? 6.852 -4.011 -28.385 1.00 98.12 304 LEU A O 1
ATOM 2256 N N . LYS A 1 305 ? 7.211 -4.096 -26.164 1.00 98.06 305 LYS A N 1
ATOM 2257 C CA . LYS A 1 305 ? 7.794 -5.443 -26.165 1.00 98.06 305 LYS A CA 1
ATOM 2258 C C . LYS A 1 305 ? 6.785 -6.501 -26.623 1.00 98.06 305 LYS A C 1
ATOM 2260 O O . LYS A 1 305 ? 7.166 -7.391 -27.377 1.00 98.06 305 LYS A O 1
ATOM 2265 N N . GLU A 1 306 ? 5.518 -6.397 -26.215 1.00 97.62 306 GLU A N 1
ATOM 2266 C CA . GLU A 1 306 ? 4.430 -7.284 -26.668 1.00 97.62 306 GLU A CA 1
ATOM 2267 C C . GLU A 1 306 ? 4.206 -7.208 -28.190 1.00 97.62 306 GLU A C 1
ATOM 2269 O O . GLU A 1 306 ? 3.807 -8.197 -28.798 1.00 97.62 306 GLU A O 1
ATOM 2274 N N . ARG A 1 307 ? 4.542 -6.075 -28.823 1.00 97.12 307 ARG A N 1
ATOM 2275 C CA . ARG A 1 307 ? 4.524 -5.897 -30.287 1.00 97.12 307 ARG A CA 1
ATOM 2276 C C . ARG A 1 307 ? 5.844 -6.244 -30.985 1.00 97.12 307 ARG A C 1
ATOM 2278 O O . ARG A 1 307 ? 6.007 -5.953 -32.163 1.00 97.12 307 ARG A O 1
ATOM 2285 N N . GLY A 1 308 ? 6.807 -6.830 -30.275 1.00 97.38 308 GLY A N 1
ATOM 2286 C CA . GLY A 1 308 ? 8.116 -7.184 -30.835 1.00 97.38 308 GLY A CA 1
ATOM 2287 C C . GLY A 1 308 ? 9.084 -6.006 -31.004 1.00 97.38 308 GLY A C 1
ATOM 2288 O O . GLY A 1 308 ? 10.174 -6.188 -31.540 1.00 97.38 308 GLY A O 1
ATOM 2289 N N . ILE A 1 309 ? 8.740 -4.812 -30.512 1.00 97.88 309 ILE A N 1
ATOM 2290 C CA . ILE A 1 309 ? 9.597 -3.624 -30.579 1.00 97.88 309 ILE A CA 1
ATOM 2291 C C . ILE A 1 309 ? 10.470 -3.589 -29.321 1.00 97.88 309 ILE A C 1
ATOM 2293 O O . ILE A 1 309 ? 10.081 -3.088 -28.262 1.00 97.88 309 ILE A O 1
ATOM 2297 N N . THR A 1 310 ? 11.664 -4.169 -29.422 1.00 98.06 310 THR A N 1
ATOM 2298 C CA . THR A 1 310 ? 12.667 -4.155 -28.348 1.00 98.06 310 THR A CA 1
ATOM 2299 C C . THR A 1 310 ? 13.385 -2.805 -28.269 1.00 98.06 310 THR A C 1
ATOM 2301 O O . THR A 1 310 ? 13.249 -1.956 -29.147 1.00 98.06 310 THR A O 1
ATOM 2304 N N . ARG A 1 311 ? 14.174 -2.584 -27.208 1.00 97.50 311 ARG A N 1
ATOM 2305 C CA . ARG A 1 311 ? 14.947 -1.338 -27.028 1.00 97.50 311 ARG A CA 1
ATOM 2306 C C . ARG A 1 311 ? 15.976 -1.088 -28.132 1.00 97.50 311 ARG A C 1
ATOM 2308 O O . ARG A 1 311 ? 16.323 0.064 -28.361 1.00 97.50 311 ARG A O 1
ATOM 2315 N N . ASP A 1 312 ? 16.425 -2.151 -28.793 1.00 98.00 312 ASP A N 1
ATOM 2316 C CA . ASP A 1 312 ? 17.411 -2.102 -29.875 1.00 98.00 312 ASP A CA 1
ATOM 2317 C C . ASP A 1 312 ? 16.768 -1.810 -31.243 1.00 98.00 312 ASP A C 1
ATOM 2319 O O . ASP A 1 312 ? 17.468 -1.618 -32.235 1.00 98.00 312 ASP A O 1
ATOM 2323 N N . HIS A 1 313 ? 15.433 -1.768 -31.314 1.00 98.00 313 HIS A N 1
ATOM 2324 C CA . HIS A 1 313 ? 14.710 -1.448 -32.538 1.00 98.00 313 HIS A CA 1
ATOM 2325 C C . HIS A 1 313 ? 14.920 0.024 -32.920 1.00 98.00 313 HIS A C 1
ATOM 2327 O O . HIS A 1 313 ? 14.789 0.911 -32.073 1.00 98.00 313 HIS A O 1
ATOM 2333 N N . ALA A 1 314 ? 15.178 0.303 -34.203 1.00 98.06 314 ALA A N 1
ATOM 2334 C CA . ALA A 1 314 ? 15.450 1.660 -34.693 1.00 98.06 314 ALA A CA 1
ATOM 2335 C C . ALA A 1 314 ? 14.330 2.656 -34.327 1.00 98.06 314 ALA A C 1
ATOM 2337 O O . ALA A 1 314 ? 14.597 3.789 -33.924 1.00 98.06 314 ALA A O 1
ATOM 2338 N N . ASP A 1 315 ? 13.078 2.196 -34.374 1.00 97.38 315 ASP A N 1
ATOM 2339 C CA . ASP A 1 315 ? 11.900 3.020 -34.076 1.00 97.38 315 ASP A CA 1
ATOM 2340 C C . ASP A 1 315 ? 11.552 3.127 -32.583 1.00 97.38 315 ASP A C 1
ATOM 2342 O O . ASP A 1 315 ? 10.659 3.895 -32.214 1.00 97.38 315 ASP A O 1
ATOM 2346 N N . PHE A 1 316 ? 12.242 2.396 -31.697 1.00 98.25 316 PHE A N 1
ATOM 2347 C CA . PHE A 1 316 ? 11.880 2.328 -30.277 1.00 98.25 316 PHE A CA 1
ATOM 2348 C C . PHE A 1 316 ? 11.863 3.712 -29.623 1.00 98.25 316 PHE A C 1
ATOM 2350 O O . PHE A 1 316 ? 10.883 4.092 -28.981 1.00 98.25 316 PHE A O 1
ATOM 2357 N N . ALA A 1 317 ? 12.930 4.495 -29.807 1.00 98.12 317 ALA A N 1
ATOM 2358 C CA . ALA A 1 317 ? 13.056 5.813 -29.188 1.00 98.12 317 ALA A CA 1
ATOM 2359 C C . ALA A 1 317 ? 11.979 6.796 -29.686 1.00 98.12 317 ALA A C 1
ATOM 2361 O O . ALA A 1 317 ? 11.439 7.580 -28.896 1.00 98.12 317 ALA A O 1
ATOM 2362 N N . ALA A 1 318 ? 11.641 6.727 -30.978 1.00 98.06 318 ALA A N 1
ATOM 2363 C CA . ALA A 1 318 ? 10.622 7.569 -31.593 1.00 98.06 318 ALA A CA 1
ATOM 2364 C C . ALA A 1 318 ? 9.221 7.224 -31.064 1.00 98.06 318 ALA A C 1
ATOM 2366 O O . ALA A 1 318 ? 8.531 8.100 -30.530 1.00 98.06 318 ALA A O 1
ATOM 2367 N N . LEU A 1 319 ? 8.840 5.943 -31.127 1.00 98.25 319 LEU A N 1
ATOM 2368 C CA . LEU A 1 319 ? 7.531 5.457 -30.685 1.00 98.25 319 LEU A CA 1
ATOM 2369 C C . LEU A 1 319 ? 7.332 5.649 -29.182 1.00 98.25 319 LEU A C 1
ATOM 2371 O O . LEU A 1 319 ? 6.313 6.199 -28.762 1.00 98.25 319 LEU A O 1
ATOM 2375 N N . TRP A 1 320 ? 8.324 5.286 -28.366 1.00 98.50 320 TRP A N 1
ATOM 2376 C CA . TRP A 1 320 ? 8.266 5.467 -26.916 1.00 98.50 320 TRP A CA 1
ATOM 2377 C C . TRP A 1 320 ? 8.045 6.937 -26.538 1.00 98.50 320 TRP A C 1
ATOM 2379 O O . TRP A 1 320 ? 7.157 7.256 -25.741 1.00 98.50 320 TRP A O 1
ATOM 2389 N N . GLY A 1 321 ? 8.806 7.856 -27.145 1.00 97.88 321 GLY A N 1
ATOM 2390 C CA . GLY A 1 321 ? 8.685 9.287 -26.873 1.00 97.88 321 GLY A CA 1
ATOM 2391 C C . GLY A 1 321 ? 7.342 9.865 -27.323 1.00 97.88 321 GLY A C 1
ATOM 2392 O O . GLY A 1 321 ? 6.779 10.739 -26.656 1.00 97.88 321 GLY A O 1
ATOM 2393 N N . GLN A 1 322 ? 6.804 9.384 -28.443 1.00 98.31 322 GLN A N 1
ATOM 2394 C CA . GLN A 1 322 ? 5.510 9.811 -28.968 1.00 98.31 322 GLN A CA 1
ATOM 2395 C C . GLN A 1 322 ? 4.346 9.314 -28.103 1.00 98.31 322 GLN A C 1
ATOM 2397 O O . GLN A 1 322 ? 3.526 10.131 -27.672 1.00 98.31 322 GLN A O 1
ATOM 2402 N N . ILE A 1 323 ? 4.344 8.027 -27.744 1.00 98.44 323 ILE A N 1
ATOM 2403 C CA . ILE A 1 323 ? 3.359 7.432 -26.833 1.00 98.44 323 ILE A CA 1
ATOM 2404 C C . ILE A 1 323 ? 3.395 8.157 -25.483 1.00 98.44 323 ILE A C 1
ATOM 2406 O O . ILE A 1 323 ? 2.361 8.641 -25.025 1.00 98.44 323 ILE A O 1
ATOM 2410 N N . TYR A 1 324 ? 4.573 8.342 -24.879 1.00 98.38 324 TYR A N 1
ATOM 2411 C CA . TYR A 1 324 ? 4.688 8.987 -23.567 1.00 98.38 324 TYR A CA 1
ATOM 2412 C C . TYR A 1 324 ? 4.185 10.440 -23.560 1.00 98.38 324 TYR A C 1
ATOM 2414 O O . TYR A 1 324 ? 3.463 10.843 -22.644 1.00 98.38 324 TYR A O 1
ATOM 2422 N N . ARG A 1 325 ? 4.513 11.236 -24.590 1.00 98.38 325 ARG A N 1
ATOM 2423 C CA . ARG A 1 325 ? 4.004 12.614 -24.721 1.00 98.38 325 ARG A CA 1
ATOM 2424 C C . ARG A 1 325 ? 2.485 12.647 -24.883 1.00 98.38 325 ARG A C 1
ATOM 2426 O O . ARG A 1 325 ? 1.836 13.469 -24.238 1.00 98.38 325 ARG A O 1
ATOM 2433 N N . SER A 1 326 ? 1.932 11.754 -25.704 1.00 98.00 326 SER A N 1
ATOM 2434 C CA . SER A 1 326 ? 0.484 11.668 -25.925 1.00 98.00 326 SER A CA 1
ATOM 2435 C C . SER A 1 326 ? -0.272 11.264 -24.654 1.00 98.00 326 SER A C 1
ATOM 2437 O O . SER A 1 326 ? -1.236 11.933 -24.286 1.00 98.00 326 SER A O 1
ATOM 2439 N N . LEU A 1 327 ? 0.243 10.279 -23.911 1.00 97.94 327 LEU A N 1
ATOM 2440 C CA . LEU A 1 327 ? -0.315 9.826 -22.641 1.00 97.94 327 LEU A CA 1
ATOM 2441 C C . LEU A 1 327 ? -0.270 10.942 -21.590 1.00 97.94 327 LEU A C 1
ATOM 2443 O O . LEU A 1 327 ? -1.268 11.230 -20.934 1.00 97.94 327 LEU A O 1
ATOM 2447 N N . LYS A 1 328 ? 0.867 11.642 -21.466 1.00 96.88 328 LYS A N 1
ATOM 2448 C CA . LYS A 1 328 ? 0.996 12.791 -20.555 1.00 96.88 328 LYS A CA 1
ATOM 2449 C C . LYS A 1 328 ? -0.019 13.888 -20.888 1.00 96.88 328 LYS A C 1
ATOM 2451 O O . LYS A 1 328 ? -0.574 14.504 -19.981 1.00 96.88 328 LYS A O 1
ATOM 2456 N N . PHE A 1 329 ? -0.265 14.141 -22.173 1.00 97.69 329 PHE A N 1
ATOM 2457 C CA . PHE A 1 329 ? -1.247 15.129 -22.610 1.00 97.69 329 PHE A CA 1
ATOM 2458 C C . PHE A 1 329 ? -2.686 14.697 -22.306 1.00 97.69 329 PHE A C 1
ATOM 2460 O O . PHE A 1 329 ? -3.465 15.527 -21.834 1.00 97.69 329 PHE A O 1
ATOM 2467 N N . ALA A 1 330 ? -3.021 13.422 -22.527 1.00 97.19 330 ALA A N 1
ATOM 2468 C CA . ALA A 1 330 ? -4.333 12.852 -22.218 1.00 97.19 330 ALA A CA 1
ATOM 2469 C C . ALA A 1 330 ? -4.639 12.901 -20.712 1.00 97.19 330 ALA A C 1
ATOM 2471 O O . ALA A 1 330 ? -5.748 13.244 -20.305 1.00 97.19 330 ALA A O 1
ATOM 2472 N N . LEU A 1 331 ? -3.631 12.641 -19.875 1.00 96.31 331 LEU A N 1
ATOM 2473 C CA . LEU A 1 331 ? -3.778 12.583 -18.420 1.00 96.31 331 LEU A CA 1
ATOM 2474 C C . LEU A 1 331 ? -3.483 13.912 -17.706 1.00 96.31 331 LEU A C 1
ATOM 2476 O O . LEU A 1 331 ? -3.533 13.958 -16.478 1.00 96.31 331 LEU A O 1
ATOM 2480 N N . ARG A 1 332 ? -3.211 15.008 -18.430 1.00 95.62 332 ARG A N 1
ATOM 2481 C CA . ARG A 1 332 ? -2.683 16.267 -17.859 1.00 95.62 332 ARG A CA 1
ATOM 2482 C C . ARG A 1 332 ? -3.494 16.852 -16.700 1.00 95.62 332 ARG A C 1
ATOM 2484 O O . ARG A 1 332 ? -2.920 17.483 -15.826 1.00 95.62 332 ARG A O 1
ATOM 2491 N N . SER A 1 333 ? -4.814 16.667 -16.696 1.00 92.25 333 SER A N 1
ATOM 2492 C CA . SER A 1 333 ? -5.706 17.221 -15.668 1.00 92.25 333 SER A CA 1
ATOM 2493 C C . SER A 1 333 ? -5.900 16.299 -14.466 1.00 92.25 333 SER A C 1
ATOM 2495 O O . SER A 1 333 ? -6.507 16.704 -13.482 1.00 92.25 333 SER A O 1
ATOM 2497 N N . LYS A 1 334 ? -5.459 15.042 -14.567 1.00 92.44 334 LYS A N 1
ATOM 2498 C CA . LYS A 1 334 ? -5.744 13.987 -13.588 1.00 92.44 334 LYS A CA 1
ATOM 2499 C C . LYS A 1 334 ? -4.480 13.370 -12.992 1.00 92.44 334 LYS A C 1
ATOM 2501 O O . LYS A 1 334 ? -4.542 12.846 -11.891 1.00 92.44 334 LYS A O 1
ATOM 2506 N N . ILE A 1 335 ? -3.352 13.422 -13.698 1.00 91.31 335 ILE A N 1
ATOM 2507 C CA . ILE A 1 335 ? -2.114 12.727 -13.316 1.00 91.31 335 ILE A CA 1
ATOM 2508 C C . ILE A 1 335 ? -1.500 13.236 -12.005 1.00 91.31 335 ILE A C 1
ATOM 2510 O O . ILE A 1 335 ? -0.839 12.462 -11.319 1.00 91.31 335 ILE A O 1
ATOM 2514 N N . SER A 1 336 ? -1.739 14.503 -11.657 1.00 89.31 336 SER A N 1
ATOM 2515 C CA . SER A 1 336 ? -1.251 15.141 -10.428 1.00 89.31 336 SER A CA 1
ATOM 2516 C C . SER A 1 336 ? -2.209 15.017 -9.238 1.00 89.31 336 SER A C 1
ATOM 2518 O O . SER A 1 336 ? -1.791 15.218 -8.102 1.00 89.31 336 SER A O 1
ATOM 2520 N N . CYS A 1 337 ? -3.483 14.690 -9.478 1.00 87.81 337 CYS A N 1
ATOM 2521 C CA . CYS A 1 337 ? -4.518 14.682 -8.437 1.00 87.81 337 CYS A CA 1
ATOM 2522 C C . CYS A 1 337 ? -5.054 13.284 -8.112 1.00 87.81 337 CYS A C 1
ATOM 2524 O O . CYS A 1 337 ? -5.742 13.122 -7.111 1.00 87.81 337 CYS A O 1
ATOM 2526 N N . LEU A 1 338 ? -4.818 12.294 -8.975 1.00 90.44 338 LEU A N 1
ATOM 2527 C CA . LEU A 1 338 ? -5.373 10.950 -8.836 1.00 90.44 338 LEU A CA 1
ATOM 2528 C C . LEU A 1 338 ? -4.259 9.910 -8.909 1.00 90.44 338 LEU A C 1
ATOM 2530 O O . LEU A 1 338 ? -3.453 9.909 -9.841 1.00 90.44 338 LEU A O 1
ATOM 2534 N N . THR A 1 339 ? -4.245 8.994 -7.947 1.00 90.94 339 THR A N 1
ATOM 2535 C CA . THR A 1 339 ? -3.492 7.743 -8.034 1.00 90.94 339 THR A CA 1
ATOM 2536 C C . THR A 1 339 ? -4.149 6.851 -9.084 1.00 90.94 339 THR A C 1
ATOM 2538 O O . THR A 1 339 ? -5.340 6.547 -9.006 1.00 90.94 339 THR A O 1
ATOM 2541 N N . TYR A 1 340 ? -3.393 6.464 -10.114 1.00 94.88 340 TYR A N 1
ATOM 2542 C CA . TYR A 1 340 ? -3.915 5.592 -11.165 1.00 94.88 340 TYR A CA 1
ATOM 2543 C C . TYR A 1 340 ? -3.739 4.127 -10.789 1.00 94.88 340 TYR A C 1
ATOM 2545 O O . TYR A 1 340 ? -2.647 3.697 -10.419 1.00 94.88 340 TYR A O 1
ATOM 2553 N N . SER A 1 341 ? -4.798 3.336 -10.964 1.00 95.75 341 SER A N 1
ATOM 2554 C CA . SER A 1 341 ? -4.663 1.886 -10.918 1.00 95.75 341 SER A CA 1
ATOM 2555 C C . SER A 1 341 ? -3.834 1.398 -12.113 1.00 95.75 341 SER A C 1
ATOM 2557 O O . SER A 1 341 ? -3.886 1.969 -13.209 1.00 95.75 341 SER A O 1
ATOM 2559 N N . VAL A 1 342 ? -3.088 0.305 -11.926 1.00 95.69 342 VAL A N 1
ATOM 2560 C CA . VAL A 1 342 ? -2.289 -0.320 -12.997 1.00 95.69 342 VAL A CA 1
ATOM 2561 C C . VAL A 1 342 ? -3.169 -0.673 -14.203 1.00 95.69 342 VAL A C 1
ATOM 2563 O O . VAL A 1 342 ? -2.755 -0.494 -15.347 1.00 95.69 342 VAL A O 1
ATOM 2566 N N . ARG A 1 343 ? -4.403 -1.130 -13.951 1.00 96.38 343 ARG A N 1
ATOM 2567 C CA . ARG A 1 343 ? -5.377 -1.507 -14.983 1.00 96.38 343 ARG A CA 1
ATOM 2568 C C . ARG A 1 343 ? -5.795 -0.312 -15.842 1.00 96.38 343 ARG A C 1
ATOM 2570 O O . ARG A 1 343 ? -5.794 -0.430 -17.065 1.00 96.38 343 ARG A O 1
ATOM 2577 N N . ASP A 1 344 ? -6.134 0.816 -15.222 1.00 96.56 344 ASP A N 1
ATOM 2578 C CA . ASP A 1 344 ? -6.596 2.005 -15.951 1.00 96.56 344 ASP A CA 1
ATOM 2579 C C . ASP A 1 344 ? -5.467 2.620 -16.776 1.00 96.56 344 ASP A C 1
ATOM 2581 O O . ASP A 1 344 ? -5.658 2.986 -17.937 1.00 96.56 344 ASP A O 1
ATOM 2585 N N . LEU A 1 345 ? -4.266 2.680 -16.195 1.00 97.38 345 LEU A N 1
ATOM 2586 C CA . LEU A 1 345 ? -3.096 3.214 -16.880 1.00 97.38 345 LEU A CA 1
ATOM 2587 C C . LEU A 1 345 ? -2.683 2.323 -18.059 1.00 97.38 345 LEU A C 1
ATOM 2589 O O . LEU A 1 345 ? -2.345 2.842 -19.122 1.00 97.38 345 LEU A O 1
ATOM 2593 N N . ARG A 1 346 ? -2.772 0.993 -17.907 1.00 98.06 346 ARG A N 1
ATOM 2594 C CA . ARG A 1 346 ? -2.527 0.033 -18.993 1.00 98.06 346 ARG A CA 1
ATOM 2595 C C . ARG A 1 346 ? -3.528 0.207 -20.131 1.00 98.06 346 ARG A C 1
ATOM 2597 O O . ARG A 1 346 ? -3.110 0.319 -21.275 1.00 98.06 346 ARG A O 1
ATOM 2604 N N . ALA A 1 347 ? -4.819 0.328 -19.821 1.00 98.00 347 ALA A N 1
ATOM 2605 C CA . ALA A 1 347 ? -5.848 0.543 -20.837 1.00 98.00 347 ALA A CA 1
ATOM 2606 C C . ALA A 1 347 ? -5.604 1.823 -21.658 1.00 98.00 347 ALA A C 1
ATOM 2608 O O . ALA A 1 347 ? -5.859 1.845 -22.862 1.00 98.00 347 ALA A O 1
ATOM 2609 N N . GLU A 1 348 ? -5.095 2.889 -21.034 1.00 98.06 348 GLU A N 1
ATOM 2610 C CA . GLU A 1 348 ? -4.748 4.119 -21.751 1.00 98.06 348 GLU A CA 1
ATOM 2611 C C . GLU A 1 348 ? -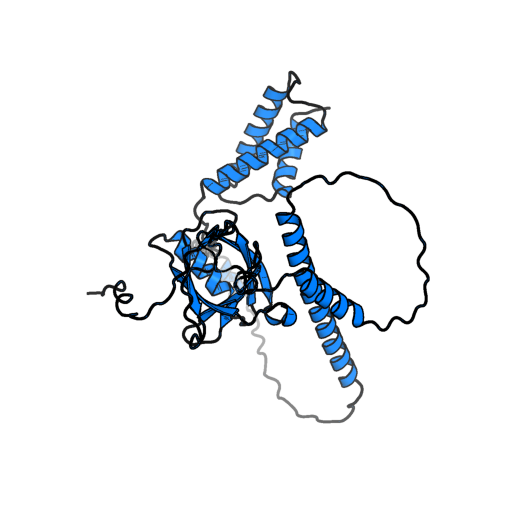3.471 3.960 -22.593 1.00 98.06 348 GLU A C 1
ATOM 2613 O O . GLU A 1 348 ? -3.433 4.388 -23.749 1.00 98.06 348 GLU A O 1
ATOM 2618 N N . VAL A 1 349 ? -2.448 3.280 -22.063 1.00 98.31 349 VAL A N 1
ATOM 2619 C CA . VAL A 1 349 ? -1.229 2.931 -22.814 1.00 98.31 349 VAL A CA 1
ATOM 2620 C C . VAL A 1 349 ? -1.561 2.085 -24.045 1.00 98.31 349 VAL A C 1
ATOM 2622 O O . VAL A 1 349 ? -1.032 2.363 -25.123 1.00 98.31 349 VAL A O 1
ATOM 2625 N N . ASP A 1 350 ? -2.472 1.120 -23.933 1.00 98.00 350 ASP A N 1
ATOM 2626 C CA . ASP A 1 350 ? -2.868 0.240 -25.036 1.00 98.00 350 ASP A CA 1
ATOM 2627 C C . ASP A 1 350 ? -3.545 1.020 -26.171 1.00 98.00 350 ASP A C 1
ATOM 2629 O O . ASP A 1 350 ? -3.257 0.773 -27.346 1.00 98.00 350 ASP A O 1
ATOM 2633 N N . LYS A 1 351 ? -4.380 2.022 -25.852 1.00 98.12 351 LYS A N 1
ATOM 2634 C CA . LYS A 1 351 ? -4.985 2.915 -26.859 1.00 98.12 351 LYS A CA 1
ATOM 2635 C C . LYS A 1 351 ? -3.921 3.668 -27.652 1.00 98.12 351 LYS A C 1
ATOM 2637 O O . LYS A 1 351 ? -3.976 3.693 -28.880 1.00 98.12 351 LYS A O 1
ATOM 2642 N N . HIS A 1 352 ? -2.951 4.270 -26.962 1.00 98.12 352 HIS A N 1
ATOM 2643 C CA . HIS A 1 352 ? -1.884 5.031 -27.614 1.00 98.12 352 HIS A CA 1
ATOM 2644 C C . HIS A 1 352 ? -0.929 4.126 -28.395 1.00 98.12 352 HIS A C 1
ATOM 2646 O O . HIS A 1 352 ? -0.530 4.468 -29.505 1.00 98.12 352 HIS A O 1
ATOM 2652 N N . THR A 1 353 ? -0.611 2.950 -27.858 1.00 98.00 353 THR A N 1
ATOM 2653 C CA . THR A 1 353 ? 0.236 1.965 -28.539 1.00 98.00 353 THR A CA 1
ATOM 2654 C C . THR A 1 353 ? -0.440 1.477 -29.817 1.00 98.00 353 THR A C 1
ATOM 2656 O O . THR A 1 353 ? 0.188 1.490 -30.868 1.00 98.00 353 THR A O 1
ATOM 2659 N N . LYS A 1 354 ? -1.740 1.153 -29.769 1.00 97.44 354 LYS A N 1
ATOM 2660 C CA . LYS A 1 354 ? -2.530 0.776 -30.951 1.00 97.44 354 LYS A CA 1
ATOM 2661 C C . LYS A 1 354 ? -2.609 1.888 -32.001 1.00 97.44 354 LYS A C 1
ATOM 2663 O O . LYS A 1 354 ? -2.711 1.594 -33.184 1.00 97.44 354 LYS A O 1
ATOM 2668 N N . PHE A 1 355 ? -2.595 3.152 -31.580 1.00 97.88 355 PHE A N 1
ATOM 2669 C CA . PHE A 1 355 ? -2.662 4.289 -32.495 1.00 97.88 355 PHE A CA 1
ATOM 2670 C C . PHE A 1 355 ? -1.337 4.544 -33.231 1.00 97.88 355 PHE A C 1
ATOM 2672 O O . PHE A 1 355 ? -1.360 4.864 -34.414 1.00 97.88 355 PHE A O 1
ATOM 2679 N N . TYR A 1 356 ? -0.194 4.421 -32.546 1.00 97.88 356 TYR A N 1
ATOM 2680 C CA . TYR A 1 356 ? 1.123 4.719 -33.132 1.00 97.88 356 TYR A CA 1
ATOM 2681 C C . TYR A 1 356 ? 1.845 3.502 -33.719 1.00 97.88 356 TYR A C 1
ATOM 2683 O O . TYR A 1 356 ? 2.690 3.673 -34.590 1.00 97.88 356 TYR A O 1
ATOM 2691 N N . CYS A 1 357 ? 1.527 2.294 -33.257 1.00 96.12 357 CYS A N 1
ATOM 2692 C CA . CYS A 1 357 ? 2.036 1.045 -33.815 1.00 96.12 357 CYS A CA 1
ATOM 2693 C C . CYS A 1 357 ? 0.953 0.462 -34.728 1.00 96.12 357 CYS A C 1
ATOM 2695 O O . CYS A 1 357 ? 0.167 -0.384 -34.304 1.00 96.12 357 CYS A O 1
ATOM 2697 N N . THR A 1 358 ? 0.847 0.982 -35.949 1.00 89.69 358 THR A N 1
ATOM 2698 C CA . THR A 1 358 ? 0.055 0.332 -36.999 1.00 89.69 358 THR A CA 1
ATOM 2699 C C . THR A 1 358 ? 0.813 -0.907 -37.468 1.00 89.69 358 THR A C 1
ATOM 2701 O O . THR A 1 358 ? 1.983 -0.771 -37.823 1.00 89.69 358 THR A O 1
ATOM 2704 N N . ASP A 1 359 ? 0.165 -2.072 -37.389 1.00 71.31 359 ASP A N 1
ATOM 2705 C CA . ASP A 1 359 ? 0.732 -3.386 -37.741 1.00 71.31 359 ASP A CA 1
ATOM 2706 C C . ASP A 1 359 ? 1.184 -3.491 -39.206 1.00 71.31 359 ASP A C 1
ATOM 2708 O O . ASP A 1 359 ? 0.542 -2.848 -40.075 1.00 71.31 359 ASP A O 1
#

pLDDT: mean 71.31, std 20.7, range [24.09, 98.5]

Sequence (359 aa):
MTATQAENAAGCSASTLAWVAKLDCADAAVDATVALTPSDPPTTALTQPLWPGGRLRLLTKVRLDTVPLVLFTHVAFGMYINTGSCNHSKRYVNGLVNSLLPPMHTALVARIEGVKPTIHAVHDPFVDTQASAESGLPNSAFVVIYAEPSSPPRLVLHVLDASPERLELLAAAAAGSDSFTADSEPIAGAATDSEPFVEDCGLRDELAFVEHLARLSSAEQQDRIQRTLSAETTMMSGATALSRTYSAPRAHTNKRMTLSDIEQFAAGDSTATKPIPQAAQEAPSELTEEANKKLAKQLIIAALKERGITRDHADFAALWGQIYRSLKFALRSKISCLTYSVRDLRAEVDKHTKFYCTD